Protein AF-A0AAU2SSR9-F1 (afdb_monomer_lite)

pLDDT: mean 76.87, std 25.21, range [28.34, 98.62]

Radius of gyration: 25.34 Å; chains: 1; bounding box: 65×53×72 Å

Secondary structure (DSSP, 8-state):
--------------B--HHHHHHHHHHHHHHHHHHHHHHHHHHHHHHTT----HHHHHHHHHHHTTSGGGGGGGTS-HHHHHHHHHHHHHHHHHHHTTSSPPP-PPPTTTS-------GGGEEEETTEEEETT-SSPBB-TT-----S-TTGGGS-TTGGGS--S---------------------PPPP---

Structure (mmCIF, N/CA/C/O backbone):
data_AF-A0AAU2SSR9-F1
#
_entry.id   AF-A0AAU2SSR9-F1
#
loop_
_atom_site.group_PDB
_atom_site.id
_atom_site.type_symbol
_atom_site.label_atom_id
_atom_site.label_alt_id
_atom_site.label_comp_id
_atom_site.label_asym_id
_atom_site.label_entity_id
_atom_site.label_seq_id
_atom_site.pdbx_PDB_ins_code
_atom_site.Cartn_x
_atom_site.Cartn_y
_atom_site.Cartn_z
_atom_site.occupancy
_atom_site.B_iso_or_equiv
_atom_site.auth_seq_id
_atom_site.auth_comp_id
_atom_site.auth_asym_id
_atom_site.auth_atom_id
_atom_site.pdbx_PDB_model_num
ATOM 1 N N . MET A 1 1 ? -22.175 -37.024 7.620 1.00 45.91 1 MET A N 1
ATOM 2 C CA . MET A 1 1 ? -22.659 -35.826 6.898 1.00 45.91 1 MET A CA 1
ATOM 3 C C . MET A 1 1 ? -21.491 -34.866 6.739 1.00 45.91 1 MET A C 1
ATOM 5 O O . MET A 1 1 ? -20.952 -34.424 7.742 1.00 45.91 1 MET A O 1
ATOM 9 N N . THR A 1 2 ? -21.035 -34.611 5.515 1.00 53.41 2 THR A N 1
ATOM 10 C CA . THR A 1 2 ? -19.863 -33.758 5.258 1.00 53.41 2 THR A CA 1
ATOM 11 C C . THR A 1 2 ? -20.315 -32.299 5.205 1.00 53.41 2 THR A C 1
ATOM 13 O O . THR A 1 2 ? -20.992 -31.889 4.263 1.00 53.41 2 THR A O 1
ATOM 16 N N . THR A 1 3 ? -19.994 -31.507 6.225 1.00 68.69 3 THR A N 1
ATOM 17 C CA . THR A 1 3 ? -20.297 -30.072 6.264 1.00 68.69 3 THR A CA 1
ATOM 18 C C . THR A 1 3 ? -19.464 -29.337 5.212 1.00 68.69 3 THR A C 1
ATOM 20 O O . THR A 1 3 ? -18.248 -29.200 5.323 1.00 68.69 3 THR A O 1
ATOM 23 N N . LYS A 1 4 ? -20.120 -28.863 4.148 1.00 74.38 4 LYS A N 1
ATOM 24 C CA . LYS A 1 4 ? -19.483 -28.052 3.105 1.00 74.38 4 LYS A CA 1
ATOM 25 C C . LYS A 1 4 ? -19.172 -26.664 3.667 1.00 74.38 4 LYS A C 1
ATOM 27 O O . LYS A 1 4 ? -20.077 -25.869 3.904 1.00 74.38 4 LYS A O 1
ATOM 32 N N . GLN A 1 5 ? -17.892 -26.361 3.861 1.00 77.75 5 GLN A N 1
ATOM 33 C CA . GLN A 1 5 ? -17.453 -25.042 4.308 1.00 77.75 5 GLN A CA 1
ATOM 34 C C . GLN A 1 5 ? -17.646 -24.016 3.177 1.00 77.75 5 GLN A C 1
ATOM 36 O O . GLN A 1 5 ? -17.088 -24.162 2.087 1.00 77.75 5 GLN A O 1
ATOM 41 N N . VAL A 1 6 ? -18.446 -22.976 3.419 1.00 79.06 6 VAL A N 1
ATOM 42 C CA . VAL A 1 6 ? -18.718 -21.908 2.442 1.00 79.06 6 VAL A CA 1
ATOM 43 C C . VAL A 1 6 ? -18.042 -20.621 2.902 1.00 79.06 6 VAL A C 1
ATOM 45 O O . VAL A 1 6 ? -18.232 -20.181 4.033 1.00 79.06 6 VAL A O 1
ATOM 48 N N . LYS A 1 7 ? -17.264 -19.986 2.018 1.00 77.81 7 LYS A N 1
ATOM 49 C CA . LYS A 1 7 ? -16.671 -18.669 2.285 1.00 77.81 7 LYS A CA 1
ATOM 50 C C . LYS A 1 7 ? -17.730 -17.589 2.067 1.00 77.81 7 LYS A C 1
ATOM 52 O O . LYS A 1 7 ? -18.328 -17.527 0.996 1.00 77.81 7 LYS A O 1
ATOM 57 N N . ARG A 1 8 ? -17.944 -16.733 3.067 1.00 78.38 8 ARG A N 1
ATOM 58 C CA . ARG A 1 8 ? -18.845 -15.573 2.987 1.00 78.38 8 ARG A CA 1
ATOM 59 C C . ARG A 1 8 ? -18.041 -14.276 2.990 1.00 78.38 8 ARG A C 1
ATOM 61 O O . ARG A 1 8 ? -16.990 -14.199 3.623 1.00 78.38 8 ARG A O 1
ATOM 68 N N . ALA A 1 9 ? -18.547 -13.270 2.285 1.00 77.94 9 ALA A N 1
ATOM 69 C CA . ALA A 1 9 ? -18.020 -11.911 2.304 1.00 77.94 9 ALA A CA 1
ATOM 70 C C . ALA A 1 9 ? -19.068 -10.982 2.919 1.00 77.94 9 ALA A C 1
ATOM 72 O O . ALA A 1 9 ? -20.248 -11.076 2.591 1.00 77.94 9 ALA A O 1
ATOM 73 N N . PHE A 1 10 ? -18.624 -10.081 3.791 1.00 78.94 10 PHE A N 1
ATOM 74 C CA . PHE A 1 10 ? -19.481 -9.120 4.475 1.00 78.94 10 PHE A CA 1
ATOM 75 C C . PHE A 1 10 ? -18.985 -7.702 4.203 1.00 78.94 10 PHE A C 1
ATOM 77 O O . PHE A 1 10 ? -17.780 -7.473 4.067 1.00 78.94 10 PHE A O 1
ATOM 84 N N . LYS A 1 11 ? -19.917 -6.751 4.123 1.00 78.31 11 LYS A N 1
ATOM 85 C CA . LYS A 1 11 ? -19.625 -5.333 3.915 1.00 78.31 11 LYS A CA 1
ATOM 86 C C . LYS A 1 11 ? -20.192 -4.540 5.083 1.00 78.31 11 LYS A C 1
ATOM 88 O O . LYS A 1 11 ? -21.388 -4.590 5.333 1.00 78.31 11 LYS A O 1
ATOM 93 N N . TYR A 1 12 ? -19.320 -3.791 5.744 1.00 77.31 12 TYR A N 1
ATOM 94 C CA . TYR A 1 12 ? -19.649 -2.977 6.908 1.00 77.31 12 TYR A CA 1
ATOM 95 C C . TYR A 1 12 ? -19.288 -1.516 6.645 1.00 77.31 12 TYR A C 1
ATOM 97 O O . TYR A 1 12 ? -18.377 -1.226 5.861 1.00 77.31 12 TYR A O 1
ATOM 105 N N . ARG A 1 13 ? -20.000 -0.603 7.306 1.00 80.94 13 ARG A N 1
ATOM 106 C CA . ARG A 1 13 ? -19.670 0.823 7.348 1.00 80.94 13 ARG A CA 1
ATOM 107 C C . ARG A 1 13 ? -19.208 1.155 8.760 1.00 80.94 13 ARG A C 1
ATOM 109 O O . ARG A 1 13 ? -19.936 0.901 9.706 1.00 80.94 13 ARG A O 1
ATOM 116 N N . PHE A 1 14 ? -18.021 1.730 8.877 1.00 80.88 14 PHE A N 1
ATOM 117 C CA . PHE A 1 14 ? -17.481 2.214 10.143 1.00 80.88 14 PHE A CA 1
ATOM 118 C C . PHE A 1 14 ? -17.300 3.727 10.080 1.00 80.88 14 PHE A C 1
ATOM 120 O O . PHE A 1 14 ? -17.060 4.271 8.996 1.00 80.88 14 PHE A O 1
ATOM 127 N N . CYS A 1 15 ? -17.377 4.374 11.236 1.00 83.06 15 CYS A N 1
ATOM 128 C CA . CYS A 1 15 ? -17.203 5.808 11.406 1.00 83.06 15 CYS A CA 1
ATOM 129 C C . CYS A 1 15 ? -15.922 6.049 12.212 1.00 83.06 15 CYS A C 1
ATOM 131 O O . CYS A 1 15 ? -15.951 5.997 13.439 1.00 83.06 15 CYS A O 1
ATOM 133 N N . PRO A 1 16 ? -14.769 6.212 11.537 1.00 87.12 16 PRO A N 1
ATOM 134 C CA . PRO A 1 16 ? -13.510 6.437 12.228 1.00 87.12 16 PRO A CA 1
ATOM 135 C C . PRO A 1 16 ? -13.516 7.793 12.941 1.00 87.12 16 PRO A C 1
ATOM 137 O O . PRO A 1 16 ? -14.053 8.765 12.413 1.00 87.12 16 PRO A O 1
ATOM 140 N N . THR A 1 17 ? -12.840 7.875 14.085 1.00 87.31 17 THR A N 1
ATOM 141 C CA . THR A 1 17 ? -12.454 9.161 14.683 1.00 87.31 17 THR A CA 1
ATOM 142 C C . THR A 1 17 ? -11.485 9.909 13.765 1.00 87.31 17 THR A C 1
ATOM 144 O O . THR A 1 17 ? -10.851 9.304 12.894 1.00 87.31 17 THR A O 1
ATOM 147 N N . ASP A 1 18 ? -11.287 11.208 13.986 1.00 88.62 18 ASP A N 1
ATOM 148 C CA . ASP A 1 18 ? -10.343 12.003 13.186 1.00 88.62 18 ASP A CA 1
ATOM 149 C C . ASP A 1 18 ? -8.921 11.423 13.212 1.00 88.62 18 ASP A C 1
ATOM 151 O O . ASP A 1 18 ? -8.256 11.322 12.176 1.00 88.62 18 ASP A O 1
ATOM 155 N N . ALA A 1 19 ? -8.478 10.937 14.375 1.00 89.56 19 ALA A N 1
ATOM 156 C CA . ALA A 1 19 ? -7.188 10.268 14.524 1.00 89.56 19 ALA A CA 1
ATOM 157 C C . ALA A 1 19 ? -7.112 8.960 13.710 1.00 89.56 19 ALA A C 1
ATOM 159 O O . ALA A 1 19 ? -6.126 8.716 13.006 1.00 89.56 19 ALA A O 1
ATOM 160 N N . GLN A 1 20 ? -8.166 8.134 13.742 1.00 87.81 20 GLN A N 1
ATOM 161 C CA . GLN A 1 20 ? -8.249 6.905 12.943 1.00 87.81 20 GLN A CA 1
ATOM 162 C C . GLN A 1 20 ? -8.297 7.217 11.437 1.00 87.81 20 GLN A C 1
ATOM 164 O O . GLN A 1 20 ? -7.626 6.556 10.639 1.00 87.81 20 GLN A O 1
ATOM 169 N N . ALA A 1 21 ? -9.039 8.248 11.027 1.00 89.38 21 ALA A N 1
ATOM 170 C CA . ALA A 1 21 ? -9.122 8.697 9.639 1.00 89.38 21 ALA A CA 1
ATOM 171 C C . ALA A 1 21 ? -7.770 9.223 9.122 1.00 89.38 21 ALA A C 1
ATOM 173 O O . ALA A 1 21 ? -7.392 8.954 7.970 1.00 89.38 21 ALA A O 1
ATOM 174 N N . ALA A 1 22 ? -7.009 9.917 9.973 1.00 90.12 22 ALA A N 1
ATOM 175 C CA . ALA A 1 22 ? -5.649 10.355 9.676 1.00 90.12 22 ALA A CA 1
ATOM 176 C C . ALA A 1 22 ? -4.687 9.163 9.506 1.00 90.12 22 ALA A C 1
ATOM 178 O O . ALA A 1 22 ? -3.931 9.127 8.531 1.00 90.12 22 ALA A O 1
ATOM 179 N N . GLU A 1 23 ? -4.752 8.154 10.382 1.00 91.06 23 GLU A N 1
ATOM 180 C CA . GLU A 1 23 ? -3.966 6.909 10.273 1.00 91.06 23 GLU A CA 1
ATOM 181 C C . GLU A 1 23 ? -4.286 6.135 8.981 1.00 91.06 23 GLU A C 1
ATOM 183 O O . GLU A 1 23 ? -3.380 5.725 8.246 1.00 91.06 23 GLU A O 1
ATOM 188 N N . LEU A 1 24 ? -5.571 5.997 8.631 1.00 90.56 24 LEU A N 1
ATOM 189 C CA . LEU A 1 24 ? -5.993 5.386 7.364 1.00 90.56 24 LEU A CA 1
ATOM 190 C C . LEU A 1 24 ? -5.452 6.166 6.162 1.00 90.56 24 LEU A C 1
ATOM 192 O O . LEU A 1 24 ? -4.917 5.580 5.217 1.00 90.56 24 LEU A O 1
ATOM 196 N N . SER A 1 25 ? -5.536 7.495 6.206 1.00 93.69 25 SER A N 1
ATOM 197 C CA . SER A 1 25 ? -5.028 8.364 5.143 1.00 93.69 25 SER A CA 1
ATOM 198 C C . SER A 1 25 ? -3.510 8.242 4.971 1.00 93.69 25 SER A C 1
ATOM 200 O O . SER A 1 25 ? -3.039 8.128 3.830 1.00 93.69 25 SER A O 1
ATOM 202 N N . ARG A 1 26 ? -2.751 8.184 6.076 1.00 95.38 26 ARG A N 1
ATOM 203 C CA . ARG A 1 26 ? -1.306 7.893 6.072 1.00 95.38 26 ARG A CA 1
ATOM 204 C C . ARG A 1 26 ? -1.025 6.515 5.477 1.00 95.38 26 ARG A C 1
ATOM 206 O O . ARG A 1 26 ? -0.192 6.407 4.573 1.00 95.38 26 ARG A O 1
ATOM 213 N N . THR A 1 27 ? -1.782 5.494 5.878 1.00 95.62 27 THR A N 1
ATOM 214 C CA . THR A 1 27 ? -1.663 4.126 5.347 1.00 95.62 27 THR A CA 1
ATOM 215 C C . THR A 1 27 ? -1.858 4.090 3.831 1.00 95.62 27 THR A C 1
ATOM 217 O O . THR A 1 27 ? -1.000 3.571 3.111 1.00 95.62 27 THR A O 1
ATOM 220 N N . PHE A 1 28 ? -2.920 4.707 3.303 1.00 95.38 28 PHE A N 1
ATOM 221 C CA . PHE A 1 28 ? -3.153 4.765 1.854 1.00 95.38 28 PHE A CA 1
ATOM 222 C C . PHE A 1 28 ? -2.039 5.517 1.112 1.00 95.38 28 PHE A C 1
ATOM 224 O O . PHE A 1 28 ? -1.656 5.135 0.000 1.00 95.38 28 PHE A O 1
ATOM 231 N N . GLY A 1 29 ? -1.506 6.583 1.716 1.00 96.50 29 GLY A N 1
ATOM 232 C CA . GLY A 1 29 ? -0.362 7.326 1.192 1.00 96.50 29 GLY A CA 1
ATOM 233 C C . GLY A 1 29 ? 0.896 6.462 1.086 1.00 96.50 29 GLY A C 1
ATOM 234 O O . GLY A 1 29 ? 1.502 6.397 0.011 1.00 96.50 29 GLY A O 1
ATOM 235 N N . CYS A 1 30 ? 1.234 5.749 2.161 1.00 97.94 30 CYS A N 1
ATOM 236 C CA . CYS A 1 30 ? 2.379 4.843 2.226 1.00 97.94 30 CYS A CA 1
ATOM 237 C C . CYS A 1 30 ? 2.246 3.697 1.218 1.00 97.94 30 CYS A C 1
ATOM 239 O O . CYS A 1 30 ? 3.173 3.451 0.447 1.00 97.94 30 CYS A O 1
ATOM 241 N N . MET A 1 31 ? 1.073 3.059 1.134 1.00 97.94 31 MET A N 1
ATOM 242 C CA . MET A 1 31 ? 0.797 2.025 0.130 1.00 97.94 31 MET A CA 1
ATOM 243 C C . MET A 1 31 ? 1.012 2.545 -1.294 1.00 97.94 31 MET A C 1
ATOM 245 O O . MET A 1 31 ? 1.650 1.880 -2.109 1.00 97.94 31 MET A O 1
ATOM 249 N N . ARG A 1 32 ? 0.522 3.752 -1.611 1.00 98.06 32 ARG A N 1
ATOM 250 C CA . ARG A 1 32 ? 0.735 4.363 -2.932 1.00 98.06 32 ARG A CA 1
ATOM 251 C C . ARG A 1 32 ? 2.224 4.558 -3.227 1.00 98.06 32 ARG A C 1
ATOM 253 O O . ARG A 1 32 ? 2.655 4.218 -4.328 1.00 98.06 32 ARG A O 1
ATOM 260 N N . LYS A 1 33 ? 2.993 5.107 -2.278 1.00 98.44 33 LYS A N 1
ATOM 261 C CA . LYS A 1 33 ? 4.441 5.329 -2.448 1.00 98.44 33 LYS A CA 1
ATOM 262 C C . LYS A 1 33 ? 5.170 3.999 -2.644 1.00 98.44 33 LYS A C 1
ATOM 264 O O . LYS A 1 33 ? 5.893 3.874 -3.625 1.00 98.44 33 LYS A O 1
ATOM 269 N N . VAL A 1 34 ? 4.918 3.000 -1.795 1.00 98.50 34 VAL A N 1
ATOM 270 C CA . VAL A 1 34 ? 5.523 1.657 -1.897 1.00 98.50 34 VAL A CA 1
ATOM 271 C C . VAL A 1 34 ? 5.193 0.993 -3.231 1.00 98.50 34 VAL A C 1
ATOM 273 O O . VAL A 1 34 ? 6.091 0.475 -3.887 1.00 98.50 34 VAL A O 1
ATOM 276 N N . TYR A 1 35 ? 3.932 1.051 -3.672 1.00 98.50 35 TYR A N 1
ATOM 277 C CA . TYR A 1 35 ? 3.535 0.520 -4.977 1.00 98.50 35 TYR A CA 1
ATOM 278 C C . TYR A 1 35 ? 4.326 1.170 -6.113 1.00 98.50 35 TYR A C 1
ATOM 280 O O . TYR A 1 35 ? 4.856 0.470 -6.970 1.00 98.50 35 TYR A O 1
ATOM 288 N N . ASN A 1 36 ? 4.405 2.503 -6.120 1.00 98.56 36 ASN A N 1
ATOM 289 C CA . ASN A 1 36 ? 5.075 3.240 -7.186 1.00 98.56 36 ASN A CA 1
ATOM 290 C C . ASN A 1 36 ? 6.592 3.000 -7.176 1.00 98.56 36 ASN A C 1
ATOM 292 O O . ASN A 1 36 ? 7.155 2.794 -8.242 1.00 98.56 36 ASN A O 1
ATOM 296 N N . LEU A 1 37 ? 7.237 2.955 -6.004 1.00 98.62 37 LEU A N 1
ATOM 297 C CA . LEU A 1 37 ? 8.660 2.606 -5.886 1.00 98.62 37 LEU A CA 1
ATOM 298 C C . LEU A 1 37 ? 8.942 1.189 -6.401 1.00 98.62 37 LEU A C 1
ATOM 300 O O . LEU A 1 37 ? 9.899 0.968 -7.136 1.00 98.62 37 LEU A O 1
ATOM 304 N N . ALA A 1 38 ? 8.092 0.224 -6.046 1.00 98.50 38 ALA A N 1
ATOM 305 C CA . ALA A 1 38 ? 8.238 -1.157 -6.490 1.00 98.50 38 ALA A CA 1
ATOM 306 C C . ALA A 1 38 ? 7.977 -1.320 -7.994 1.00 98.50 38 ALA A C 1
ATOM 308 O O . ALA A 1 38 ? 8.683 -2.079 -8.657 1.00 98.50 38 ALA A O 1
ATOM 309 N N . LEU A 1 39 ? 6.984 -0.611 -8.539 1.00 98.44 39 LEU A N 1
ATOM 310 C CA . LEU A 1 39 ? 6.715 -0.592 -9.974 1.00 98.44 39 LEU A CA 1
ATOM 311 C C . LEU A 1 39 ? 7.881 0.034 -10.744 1.00 98.44 39 LEU A C 1
ATOM 313 O O . LEU A 1 39 ? 8.309 -0.535 -11.744 1.00 98.44 39 LEU A O 1
ATOM 317 N N . ASP A 1 40 ? 8.421 1.153 -10.265 1.00 98.44 40 ASP A N 1
ATOM 318 C CA . ASP A 1 40 ? 9.599 1.792 -10.852 1.00 98.44 40 ASP A CA 1
ATOM 319 C C . ASP A 1 40 ? 10.813 0.850 -10.843 1.00 98.44 40 ASP A C 1
ATOM 321 O O . ASP A 1 40 ? 11.395 0.585 -11.893 1.00 98.44 40 ASP A O 1
ATOM 325 N N . ALA A 1 41 ? 11.135 0.251 -9.691 1.00 98.12 41 ALA A N 1
ATOM 326 C CA . ALA A 1 41 ? 12.249 -0.689 -9.573 1.00 98.12 41 ALA A CA 1
ATOM 327 C C . ALA A 1 41 ? 12.112 -1.874 -10.544 1.00 98.12 41 ALA A C 1
ATOM 329 O O . ALA A 1 41 ? 13.063 -2.212 -11.248 1.00 98.12 41 ALA A O 1
ATOM 330 N N . ARG A 1 42 ? 10.915 -2.472 -10.634 1.00 97.50 42 ARG A N 1
ATOM 331 C CA . ARG A 1 42 ? 10.633 -3.573 -11.572 1.00 97.50 42 ARG A CA 1
ATOM 332 C C . ARG A 1 42 ? 10.715 -3.132 -13.032 1.00 97.50 42 ARG A C 1
ATOM 334 O O . ARG A 1 42 ? 11.224 -3.886 -13.853 1.00 97.50 42 ARG A O 1
ATOM 341 N N . THR A 1 43 ? 10.254 -1.923 -13.347 1.00 96.56 43 THR A N 1
ATOM 342 C CA . THR A 1 43 ? 10.315 -1.361 -14.706 1.00 96.56 43 THR A CA 1
ATOM 343 C C . THR A 1 43 ? 11.765 -1.105 -15.124 1.00 96.56 43 THR A C 1
ATOM 345 O O . THR A 1 43 ? 12.157 -1.470 -16.230 1.00 96.56 43 THR A O 1
ATOM 348 N N . ARG A 1 44 ? 12.598 -0.554 -14.229 1.00 97.25 44 ARG A N 1
ATOM 349 C CA . ARG A 1 44 ? 14.034 -0.346 -14.480 1.00 97.25 44 ARG A CA 1
ATOM 350 C C . ARG A 1 44 ? 14.803 -1.657 -14.627 1.00 97.25 44 ARG A C 1
ATOM 352 O O . ARG A 1 44 ? 15.662 -1.747 -15.495 1.00 97.25 44 ARG A O 1
ATOM 359 N N . ALA A 1 45 ? 14.491 -2.666 -13.816 1.00 96.38 45 ALA A N 1
ATOM 360 C CA . ALA A 1 45 ? 15.082 -3.996 -13.958 1.00 96.38 45 ALA A CA 1
ATOM 361 C C . ALA A 1 45 ? 14.708 -4.638 -15.298 1.00 96.38 45 ALA A C 1
ATOM 363 O O . ALA A 1 45 ? 15.571 -5.164 -15.992 1.00 96.38 45 ALA A O 1
ATOM 364 N N . TRP A 1 46 ? 13.448 -4.502 -15.721 1.00 92.81 46 TRP A N 1
ATOM 365 C CA . TRP A 1 46 ? 13.002 -5.008 -17.017 1.00 92.81 46 TRP A CA 1
ATOM 366 C C . TRP A 1 46 ? 13.767 -4.386 -18.193 1.00 92.81 46 TRP A C 1
ATOM 368 O O . TRP A 1 46 ? 14.144 -5.098 -19.121 1.00 92.81 46 TRP A O 1
ATOM 378 N N . ALA A 1 47 ? 14.072 -3.085 -18.134 1.00 93.62 47 ALA A N 1
ATOM 379 C CA . ALA A 1 47 ? 14.901 -2.421 -19.145 1.00 93.62 47 ALA A CA 1
ATOM 380 C C . ALA A 1 47 ? 16.318 -3.023 -19.253 1.00 93.62 47 ALA A C 1
ATOM 382 O O . ALA A 1 47 ? 16.935 -2.959 -20.311 1.00 93.62 47 ALA A O 1
ATOM 383 N N . ARG A 1 48 ? 16.809 -3.652 -18.178 1.00 95.88 48 ARG A N 1
ATOM 384 C CA . ARG A 1 48 ? 18.094 -4.366 -18.110 1.00 95.88 48 ARG A CA 1
ATOM 385 C C . ARG A 1 48 ? 17.962 -5.872 -18.362 1.00 95.88 48 ARG A C 1
ATOM 387 O O . ARG A 1 48 ? 18.905 -6.606 -18.108 1.00 95.88 48 ARG A O 1
ATOM 394 N N . GLN A 1 49 ? 16.800 -6.341 -18.825 1.00 93.00 49 GLN A N 1
ATOM 395 C CA . GLN A 1 49 ? 16.475 -7.767 -18.987 1.00 93.00 49 GLN A CA 1
ATOM 396 C C . GLN A 1 49 ? 16.501 -8.575 -17.673 1.00 93.00 49 GLN A C 1
ATOM 398 O O . GLN A 1 49 ? 16.579 -9.803 -17.679 1.00 93.00 49 GLN A O 1
ATOM 403 N N . GLU A 1 50 ? 16.363 -7.903 -16.531 1.00 94.00 50 GLU A N 1
ATOM 404 C CA . GLU A 1 50 ? 16.280 -8.532 -15.217 1.00 94.00 50 GLU A CA 1
ATOM 405 C C . GLU A 1 50 ? 14.822 -8.693 -14.766 1.00 94.00 50 GLU A C 1
ATOM 407 O O . GLU A 1 50 ? 13.923 -7.920 -15.116 1.00 94.00 50 GLU A O 1
ATOM 412 N N . ARG A 1 51 ? 14.578 -9.693 -13.914 1.00 89.75 51 ARG A N 1
ATOM 413 C CA . ARG A 1 51 ? 13.270 -9.923 -13.291 1.00 89.75 51 ARG A CA 1
ATOM 414 C C . ARG A 1 51 ? 13.350 -9.727 -11.787 1.00 89.75 51 ARG A C 1
ATOM 416 O O . ARG A 1 51 ? 14.035 -10.468 -11.092 1.00 89.75 51 ARG A O 1
ATOM 423 N N . ILE A 1 52 ? 12.567 -8.771 -11.291 1.00 95.00 52 ILE A N 1
ATOM 424 C CA . ILE A 1 52 ? 12.365 -8.554 -9.859 1.00 95.00 52 ILE A CA 1
ATOM 425 C C . ILE A 1 52 ? 11.044 -9.197 -9.415 1.00 95.00 52 ILE A C 1
ATOM 427 O O . ILE A 1 52 ? 9.960 -8.825 -9.877 1.00 95.00 52 ILE A O 1
ATOM 431 N N . ASN A 1 53 ? 11.128 -10.138 -8.478 1.00 94.00 53 ASN A N 1
ATOM 432 C CA . ASN A 1 53 ? 9.990 -10.841 -7.891 1.00 94.00 53 ASN A CA 1
ATOM 433 C C . ASN A 1 53 ? 9.503 -10.195 -6.576 1.00 94.00 53 ASN A C 1
ATOM 435 O O . ASN A 1 53 ? 10.018 -9.176 -6.108 1.00 94.00 53 ASN A O 1
ATOM 439 N N . TYR A 1 54 ? 8.461 -10.783 -5.975 1.00 96.75 54 TYR A N 1
ATOM 440 C CA . TYR A 1 54 ? 7.891 -10.314 -4.708 1.00 96.75 54 TYR A CA 1
ATOM 441 C C . TYR A 1 54 ? 8.927 -10.243 -3.576 1.00 96.75 54 TYR A C 1
ATOM 443 O O . TYR A 1 54 ? 9.005 -9.209 -2.909 1.00 96.75 54 TYR A O 1
ATOM 451 N N . ASN A 1 55 ? 9.733 -11.294 -3.390 1.00 97.69 55 ASN A N 1
ATOM 452 C CA . ASN A 1 55 ? 10.709 -11.381 -2.300 1.00 97.69 55 ASN A CA 1
ATOM 453 C C . ASN A 1 55 ? 11.742 -10.255 -2.399 1.00 97.69 55 ASN A C 1
ATOM 455 O O . ASN A 1 55 ? 12.015 -9.587 -1.403 1.00 97.69 55 ASN A O 1
ATOM 459 N N . GLN A 1 56 ? 12.228 -9.966 -3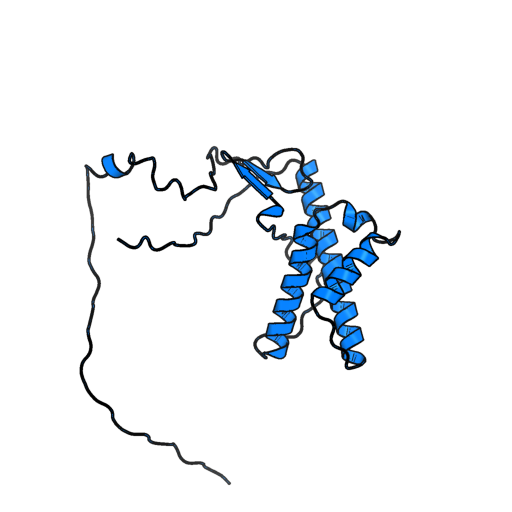.608 1.00 98.00 56 GLN A N 1
ATOM 460 C CA . GLN A 1 56 ? 13.148 -8.854 -3.849 1.00 98.00 56 GLN A CA 1
ATOM 461 C C . GLN A 1 56 ? 12.501 -7.499 -3.526 1.00 98.00 56 GLN A C 1
ATOM 463 O O . GLN A 1 56 ? 13.075 -6.719 -2.771 1.00 98.00 56 GLN A O 1
ATOM 468 N N . THR A 1 57 ? 11.271 -7.227 -3.987 1.00 97.69 57 THR A N 1
ATOM 469 C CA . THR A 1 57 ? 10.568 -5.985 -3.598 1.00 97.69 57 THR A CA 1
ATOM 470 C C . THR A 1 57 ? 10.246 -5.906 -2.102 1.00 97.69 57 THR A C 1
ATOM 472 O O . THR A 1 57 ? 10.187 -4.812 -1.547 1.00 97.69 57 THR A O 1
ATOM 475 N N . SER A 1 58 ? 10.058 -7.043 -1.428 1.00 98.06 58 SER A N 1
ATOM 476 C CA . SER A 1 58 ? 9.866 -7.089 0.025 1.00 98.06 58 SER A CA 1
ATOM 477 C C . SER A 1 58 ? 11.161 -6.755 0.769 1.00 98.06 58 SER A C 1
ATOM 479 O O . SER A 1 58 ? 11.119 -6.022 1.754 1.00 98.06 58 SER A O 1
ATOM 481 N N . ALA A 1 59 ? 12.310 -7.241 0.293 1.00 98.31 59 ALA A N 1
ATOM 482 C CA . ALA A 1 59 ? 13.616 -6.866 0.831 1.00 98.31 59 ALA A CA 1
ATOM 483 C C . ALA A 1 59 ? 13.902 -5.371 0.609 1.00 98.31 59 ALA A C 1
ATOM 485 O O . ALA A 1 59 ? 14.332 -4.679 1.532 1.00 98.31 59 ALA A O 1
ATOM 486 N N . MET A 1 60 ? 13.565 -4.845 -0.575 1.00 98.31 60 MET A N 1
ATOM 487 C CA . MET A 1 60 ? 13.639 -3.409 -0.860 1.00 98.31 60 MET A CA 1
ATOM 488 C C . MET A 1 60 ? 12.762 -2.591 0.089 1.00 98.31 60 MET A C 1
ATOM 490 O O . MET A 1 60 ? 13.227 -1.583 0.598 1.00 98.31 60 MET A O 1
ATOM 494 N N . LEU A 1 61 ? 11.535 -3.031 0.398 1.00 98.31 61 LEU A N 1
ATOM 495 C CA . LEU A 1 61 ? 10.679 -2.356 1.381 1.00 98.31 61 LEU A CA 1
ATOM 496 C C . LEU A 1 61 ? 11.335 -2.282 2.767 1.00 98.31 61 LEU A C 1
ATOM 498 O O . LEU A 1 61 ? 11.252 -1.244 3.423 1.00 98.31 61 LEU A O 1
A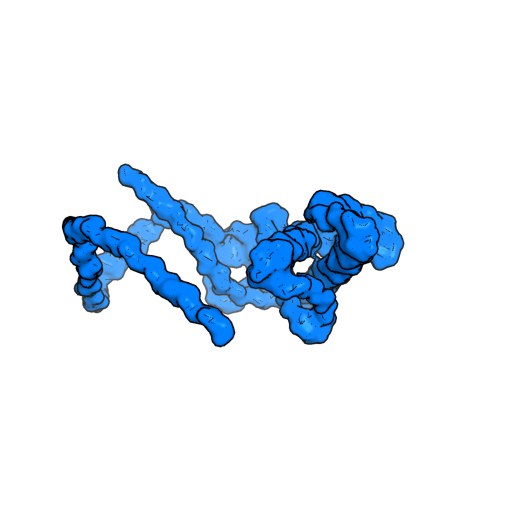TOM 502 N N . THR A 1 62 ? 11.993 -3.355 3.210 1.00 97.94 62 THR A N 1
ATOM 503 C CA . THR A 1 62 ? 12.756 -3.350 4.467 1.00 97.94 62 THR A CA 1
ATOM 504 C C . THR A 1 62 ? 13.899 -2.339 4.418 1.00 97.94 62 THR A C 1
ATOM 506 O O . THR A 1 62 ? 14.098 -1.609 5.386 1.00 97.94 62 THR A O 1
ATOM 509 N N . ALA A 1 63 ? 14.619 -2.257 3.297 1.00 98.19 63 ALA A N 1
ATOM 510 C CA . ALA A 1 63 ? 15.686 -1.279 3.110 1.00 98.19 63 ALA A CA 1
ATOM 511 C C . ALA A 1 63 ? 15.149 0.162 3.062 1.00 98.19 63 ALA A C 1
ATOM 513 O O . ALA A 1 63 ? 15.672 1.028 3.754 1.00 98.19 63 ALA A O 1
ATOM 514 N N . TRP A 1 64 ? 14.063 0.416 2.325 1.00 98.44 64 TRP A N 1
ATOM 515 C CA . TRP A 1 64 ? 13.421 1.731 2.235 1.00 98.44 64 TRP A CA 1
ATOM 516 C C . TRP A 1 64 ? 13.000 2.246 3.607 1.00 98.44 64 TRP A C 1
ATOM 518 O O . TRP A 1 64 ? 13.281 3.385 3.938 1.00 98.44 64 TRP A O 1
ATOM 528 N N . LYS A 1 65 ? 12.414 1.401 4.458 1.00 97.56 65 LYS A N 1
ATOM 529 C CA . LYS A 1 65 ? 12.034 1.795 5.825 1.00 97.56 65 LYS A CA 1
ATOM 530 C C . LYS A 1 65 ? 13.207 2.235 6.710 1.00 97.56 65 LYS A C 1
ATOM 532 O O . LYS A 1 65 ? 12.965 2.833 7.750 1.00 97.56 65 LYS A O 1
ATOM 537 N N . ARG A 1 66 ? 14.448 1.911 6.336 1.00 97.56 66 ARG A N 1
ATOM 538 C CA . ARG A 1 66 ? 15.663 2.307 7.063 1.00 97.56 66 ARG A CA 1
ATOM 539 C C . ARG A 1 66 ? 16.276 3.604 6.534 1.00 97.56 66 ARG A C 1
ATOM 541 O O . ARG A 1 66 ? 17.177 4.129 7.176 1.00 97.56 66 ARG A O 1
ATOM 548 N N . THR A 1 67 ? 15.832 4.117 5.384 1.00 97.94 67 THR A N 1
ATOM 549 C CA . THR A 1 67 ? 16.330 5.398 4.869 1.00 97.94 67 THR A CA 1
ATOM 550 C C . THR A 1 67 ? 15.619 6.556 5.559 1.00 97.94 67 THR A C 1
ATOM 552 O O . THR A 1 67 ? 14.429 6.469 5.858 1.00 97.94 67 THR A O 1
ATOM 555 N N . GLN A 1 68 ? 16.326 7.667 5.777 1.00 96.88 68 GLN A N 1
ATOM 556 C CA . GLN A 1 68 ? 15.752 8.849 6.428 1.00 96.88 68 GLN A CA 1
ATOM 557 C C . GLN A 1 68 ? 14.532 9.397 5.665 1.00 96.88 68 GLN A C 1
ATOM 559 O O . GLN A 1 68 ? 13.531 9.747 6.280 1.00 96.88 68 GLN A O 1
ATOM 564 N N . GLU A 1 69 ? 14.572 9.398 4.326 1.00 97.50 69 GLU A N 1
ATOM 565 C CA . GLU A 1 69 ? 13.466 9.882 3.482 1.00 97.50 69 GLU A CA 1
ATOM 566 C C . GLU A 1 69 ? 12.188 9.042 3.641 1.00 97.50 69 GLU A C 1
ATOM 568 O O . GLU A 1 69 ? 11.084 9.570 3.537 1.00 97.50 69 GLU A O 1
ATOM 573 N N . LEU A 1 70 ? 12.312 7.729 3.864 1.00 97.88 70 LEU A N 1
ATOM 574 C CA . LEU A 1 70 ? 11.187 6.789 3.833 1.00 97.88 70 LEU A CA 1
ATOM 575 C C . LEU A 1 70 ? 10.936 6.103 5.184 1.00 97.88 70 LEU A C 1
ATOM 577 O O . LEU A 1 70 ? 10.129 5.172 5.256 1.00 97.88 70 LEU A O 1
ATOM 581 N N . ALA A 1 71 ? 11.561 6.589 6.259 1.00 97.31 71 ALA A N 1
ATOM 582 C CA . ALA A 1 71 ? 11.393 6.071 7.616 1.00 97.31 71 ALA A CA 1
ATOM 583 C C . ALA A 1 71 ? 9.922 6.085 8.072 1.00 97.31 71 ALA A C 1
ATOM 585 O O . ALA A 1 71 ? 9.468 5.145 8.727 1.00 97.31 71 ALA A O 1
ATOM 586 N N . TYR A 1 72 ? 9.137 7.075 7.622 1.00 97.25 72 TYR A N 1
ATOM 587 C CA . TYR A 1 72 ? 7.700 7.187 7.916 1.00 97.25 72 TYR A CA 1
ATOM 588 C C . TYR A 1 72 ? 6.875 5.976 7.438 1.00 97.25 72 TYR A C 1
ATOM 590 O O . TYR A 1 72 ? 5.788 5.708 7.946 1.00 97.25 72 TYR A O 1
ATOM 598 N N . LEU A 1 73 ? 7.383 5.169 6.493 1.00 97.62 73 LEU A N 1
ATOM 599 C CA . LEU A 1 73 ? 6.748 3.902 6.101 1.00 97.62 73 LEU A CA 1
ATOM 600 C C . LEU A 1 73 ? 6.699 2.879 7.256 1.00 97.62 73 LEU A C 1
ATOM 602 O O . LEU A 1 73 ? 5.989 1.872 7.158 1.00 97.62 73 LEU A O 1
ATOM 606 N N . GLY A 1 74 ? 7.489 3.083 8.314 1.00 96.44 74 GLY A N 1
ATOM 607 C CA . GLY A 1 74 ? 7.480 2.297 9.547 1.00 96.44 74 GLY A CA 1
ATOM 608 C C . GLY A 1 74 ? 6.382 2.685 10.543 1.00 96.44 74 GLY A C 1
ATOM 609 O O . GLY A 1 74 ? 6.081 1.893 11.438 1.00 96.44 74 GLY A O 1
ATOM 610 N N . GLU A 1 75 ? 5.760 3.855 10.381 1.00 95.50 75 GLU A N 1
ATOM 611 C CA . GLU A 1 75 ? 4.712 4.346 11.288 1.00 95.50 75 GLU A CA 1
ATOM 612 C C . GLU A 1 75 ? 3.401 3.570 11.109 1.00 95.50 75 GLU A C 1
ATOM 614 O O . GLU A 1 75 ? 2.725 3.248 12.085 1.00 95.50 75 GLU A O 1
ATOM 619 N N . VAL A 1 76 ? 3.086 3.197 9.866 1.00 96.12 76 VAL A N 1
ATOM 620 C CA . VAL A 1 76 ? 1.869 2.457 9.507 1.00 96.12 76 VAL A CA 1
ATOM 621 C C . VAL A 1 76 ? 2.058 0.942 9.628 1.00 96.12 76 VAL A C 1
ATOM 623 O O . VAL A 1 76 ? 3.174 0.414 9.666 1.00 96.12 76 VAL A O 1
ATOM 626 N N . SER A 1 77 ? 0.949 0.199 9.634 1.00 94.38 77 SER A N 1
ATOM 627 C CA . SER A 1 77 ? 0.994 -1.268 9.639 1.00 94.38 77 SER A CA 1
ATOM 628 C C . SER A 1 77 ? 1.764 -1.820 8.428 1.00 94.38 77 SER A C 1
ATOM 630 O O . SER A 1 77 ? 1.551 -1.416 7.284 1.00 94.38 77 SER A O 1
ATOM 632 N N . SER A 1 78 ? 2.651 -2.792 8.663 1.00 95.44 78 SER A N 1
ATOM 633 C CA . SER A 1 78 ? 3.424 -3.457 7.604 1.00 95.44 78 SER A CA 1
ATOM 634 C C . SER A 1 78 ? 2.565 -4.340 6.698 1.00 95.44 78 SER A C 1
ATOM 636 O O . SER A 1 78 ? 2.905 -4.515 5.527 1.00 95.44 78 SER A O 1
ATOM 638 N N . VAL A 1 79 ? 1.446 -4.855 7.216 1.00 95.19 79 VAL A N 1
ATOM 639 C CA . VAL A 1 79 ? 0.537 -5.773 6.519 1.00 95.19 79 VAL A CA 1
ATOM 640 C C . VAL A 1 79 ? 0.019 -5.186 5.196 1.00 95.19 79 VAL A C 1
ATOM 642 O O . VAL A 1 79 ? 0.277 -5.787 4.151 1.00 95.19 79 VAL A O 1
ATOM 645 N N . PRO A 1 80 ? -0.631 -4.004 5.167 1.00 96.00 80 PRO A N 1
ATOM 646 C CA . PRO A 1 80 ? -1.099 -3.411 3.914 1.00 96.00 80 PRO A CA 1
ATOM 647 C C . PRO A 1 80 ? 0.040 -3.042 2.949 1.00 96.00 80 PRO A C 1
ATOM 649 O O . PRO A 1 80 ? -0.149 -3.091 1.729 1.00 96.00 80 PRO A O 1
ATOM 652 N N . LEU A 1 81 ? 1.241 -2.718 3.448 1.00 97.94 81 LEU A N 1
ATOM 653 C CA . LEU A 1 81 ? 2.400 -2.447 2.586 1.00 97.94 81 LEU A CA 1
ATOM 654 C C . LEU A 1 81 ? 2.885 -3.717 1.879 1.00 97.94 81 LEU A C 1
ATOM 656 O O . LEU A 1 81 ? 3.119 -3.698 0.672 1.00 97.94 81 LEU A O 1
ATOM 660 N N . GLN A 1 82 ? 2.982 -4.837 2.598 1.00 97.62 82 GLN A N 1
ATOM 661 C CA . GLN A 1 82 ? 3.327 -6.129 2.001 1.00 97.62 82 GLN A CA 1
ATOM 662 C C . GLN A 1 82 ? 2.236 -6.608 1.039 1.00 97.62 82 GLN A C 1
ATOM 664 O O . GLN A 1 82 ? 2.545 -7.071 -0.061 1.00 97.62 82 GLN A O 1
ATOM 669 N N . GLN A 1 83 ? 0.961 -6.431 1.397 1.00 97.44 83 GLN A N 1
ATOM 670 C CA . GLN A 1 83 ? -0.154 -6.814 0.532 1.00 97.44 83 GLN A CA 1
ATOM 671 C C . GLN A 1 83 ? -0.174 -6.007 -0.772 1.00 97.44 83 GLN A C 1
ATOM 673 O O . GLN A 1 83 ? -0.418 -6.562 -1.840 1.00 97.44 83 GLN A O 1
ATOM 678 N N . THR A 1 84 ? 0.222 -4.733 -0.721 1.00 97.50 84 THR A N 1
ATOM 679 C CA . THR A 1 84 ? 0.421 -3.900 -1.918 1.00 97.50 84 THR A CA 1
ATOM 680 C C . THR A 1 84 ? 1.440 -4.508 -2.889 1.00 97.50 84 THR A C 1
ATOM 682 O O . THR A 1 84 ? 1.214 -4.517 -4.102 1.00 97.50 84 THR A O 1
ATOM 685 N N . LEU A 1 85 ? 2.552 -5.044 -2.376 1.00 98.31 85 LEU A N 1
ATOM 686 C CA . LEU A 1 85 ? 3.559 -5.719 -3.200 1.00 98.31 85 LEU A CA 1
ATOM 687 C C . LEU A 1 85 ? 3.030 -7.038 -3.782 1.00 98.31 85 LEU A C 1
ATOM 689 O O . LEU A 1 85 ? 3.352 -7.374 -4.922 1.00 98.31 85 LEU A O 1
ATOM 693 N N . ARG A 1 86 ? 2.181 -7.768 -3.044 1.00 97.75 86 ARG A N 1
ATOM 694 C CA . ARG A 1 86 ? 1.510 -8.976 -3.561 1.00 97.75 86 ARG A CA 1
ATOM 695 C C . ARG A 1 86 ? 0.519 -8.642 -4.671 1.00 97.75 86 ARG A C 1
ATOM 697 O O . ARG A 1 86 ? 0.520 -9.314 -5.697 1.00 97.75 86 ARG A O 1
ATOM 704 N N . HIS A 1 87 ? -0.262 -7.572 -4.528 1.00 96.19 87 HIS A N 1
ATOM 705 C CA . HIS A 1 87 ? -1.139 -7.092 -5.603 1.00 96.19 87 HIS A CA 1
ATOM 706 C C . HIS A 1 87 ? -0.348 -6.722 -6.856 1.00 96.19 87 HIS A C 1
ATOM 708 O O . HIS A 1 87 ? -0.768 -7.051 -7.963 1.00 96.19 87 HIS A O 1
ATOM 714 N N . LEU A 1 88 ? 0.813 -6.080 -6.695 1.00 97.50 88 LEU A N 1
ATOM 715 C CA . LEU A 1 88 ? 1.702 -5.790 -7.820 1.00 97.50 88 LEU A CA 1
ATOM 716 C C . LEU A 1 88 ? 2.233 -7.079 -8.467 1.00 97.50 88 LEU A C 1
ATOM 718 O O . LEU A 1 88 ? 2.252 -7.178 -9.691 1.00 97.50 88 LEU A O 1
ATOM 722 N N . GLN A 1 89 ? 2.602 -8.086 -7.672 1.00 97.31 89 GLN A N 1
ATOM 723 C CA . GLN A 1 89 ? 3.014 -9.395 -8.186 1.00 97.31 89 GLN A CA 1
ATOM 724 C C . GLN A 1 89 ? 1.911 -10.066 -9.016 1.00 97.31 89 GLN A C 1
ATOM 726 O O . GLN A 1 89 ? 2.195 -10.576 -10.101 1.00 97.31 89 GLN A O 1
ATOM 731 N N . VAL A 1 90 ? 0.663 -10.041 -8.544 1.00 97.44 90 VAL A N 1
ATOM 732 C CA . VAL A 1 90 ? -0.493 -10.557 -9.297 1.00 97.44 90 VAL A CA 1
ATOM 733 C C . VAL A 1 90 ? -0.684 -9.771 -10.594 1.00 97.44 90 VAL A C 1
ATOM 735 O O . VAL A 1 90 ? -0.865 -10.373 -11.647 1.00 97.44 90 VAL A O 1
ATOM 738 N N . ALA A 1 91 ? -0.560 -8.441 -10.556 1.00 96.56 91 ALA A N 1
ATOM 739 C CA . ALA A 1 91 ? -0.677 -7.608 -11.751 1.00 96.56 91 ALA A CA 1
ATOM 740 C C . ALA A 1 91 ? 0.378 -7.964 -12.816 1.00 96.56 91 ALA A C 1
ATOM 742 O O . ALA A 1 91 ? 0.033 -8.110 -13.985 1.00 96.56 91 ALA A O 1
ATOM 743 N N . PHE A 1 92 ? 1.637 -8.180 -12.417 1.00 95.75 92 PHE A N 1
ATOM 744 C CA . PHE A 1 92 ? 2.679 -8.663 -13.331 1.00 95.75 92 PHE A CA 1
ATOM 745 C C . PHE A 1 92 ? 2.404 -10.080 -13.841 1.00 95.75 92 PHE A C 1
ATOM 747 O O . PHE A 1 92 ? 2.599 -10.345 -15.022 1.00 95.75 92 PHE A O 1
ATOM 754 N N . THR A 1 93 ? 1.927 -10.977 -12.977 1.00 95.81 93 THR A N 1
ATOM 755 C CA . THR A 1 93 ? 1.572 -12.352 -13.368 1.00 95.81 93 THR A CA 1
ATOM 756 C C . THR A 1 93 ? 0.497 -12.340 -14.456 1.00 95.81 93 THR A C 1
ATOM 758 O O . THR A 1 93 ? 0.656 -12.987 -15.488 1.00 95.81 93 THR A O 1
ATOM 761 N N . ASN A 1 94 ? -0.545 -11.525 -14.283 1.00 97.38 94 ASN A N 1
ATOM 762 C CA . ASN A 1 94 ? -1.612 -11.365 -15.269 1.00 97.38 94 ASN A CA 1
ATOM 763 C C . ASN A 1 94 ? -1.123 -10.683 -16.554 1.00 97.38 94 ASN A C 1
ATOM 765 O O . ASN A 1 94 ? -1.537 -11.077 -17.642 1.00 97.38 94 ASN A O 1
ATOM 769 N N . PHE A 1 95 ? -0.233 -9.691 -16.446 1.00 95.69 95 PHE A N 1
ATOM 770 C CA . PHE A 1 95 ? 0.384 -9.041 -17.603 1.00 95.69 95 PHE A CA 1
ATOM 771 C C . PHE A 1 95 ? 1.184 -10.035 -18.455 1.00 95.69 95 PHE A C 1
ATOM 773 O O . PHE A 1 95 ? 0.940 -10.156 -19.654 1.00 95.69 95 PHE A O 1
ATOM 780 N N . PHE A 1 96 ? 2.083 -10.808 -17.839 1.00 92.69 96 PHE A N 1
ATOM 781 C CA . PHE A 1 96 ? 2.863 -11.822 -18.555 1.00 92.69 96 PHE A CA 1
ATOM 782 C C . PHE A 1 96 ? 1.991 -12.967 -19.087 1.00 92.69 96 PHE A C 1
ATOM 784 O O . PHE A 1 96 ? 2.271 -13.496 -20.160 1.00 92.69 96 PHE A O 1
ATOM 791 N N . GLY A 1 97 ? 0.901 -13.300 -18.390 1.00 96.50 97 GLY A N 1
ATOM 792 C CA . GLY A 1 97 ? -0.128 -14.231 -18.862 1.00 96.50 97 GLY A CA 1
ATOM 793 C C . GLY A 1 97 ? -1.047 -13.675 -19.958 1.00 96.50 97 GLY A C 1
ATOM 794 O O . GLY A 1 97 ? -1.999 -14.355 -20.339 1.00 96.50 97 GLY A O 1
ATOM 795 N N . ARG A 1 98 ? -0.800 -12.448 -20.447 1.00 95.88 98 ARG A N 1
ATOM 796 C CA . ARG A 1 98 ? -1.612 -11.737 -21.455 1.00 95.88 98 ARG A CA 1
ATOM 797 C C . ARG A 1 98 ? -3.090 -11.568 -21.068 1.00 95.88 98 ARG A C 1
ATOM 799 O O . ARG A 1 98 ? -3.943 -11.413 -21.932 1.00 95.88 98 ARG A O 1
ATOM 806 N N . GLN A 1 99 ? -3.387 -11.571 -19.768 1.00 97.25 99 GLN A N 1
ATOM 807 C CA . GLN A 1 99 ? -4.734 -11.381 -19.210 1.00 97.25 99 GLN A CA 1
ATOM 808 C C . GLN A 1 99 ? -5.002 -9.927 -18.796 1.00 97.25 99 GLN A C 1
ATOM 810 O O . GLN A 1 99 ? -6.140 -9.549 -18.529 1.00 97.25 99 GLN A O 1
ATOM 815 N N . ALA A 1 100 ? -3.957 -9.105 -18.687 1.00 96.69 100 ALA A N 1
ATOM 816 C CA . ALA A 1 100 ? -4.063 -7.707 -18.288 1.00 96.69 100 ALA A CA 1
ATOM 817 C C . ALA A 1 100 ? -3.000 -6.846 -18.980 1.00 96.69 100 ALA A C 1
ATOM 819 O O . ALA A 1 100 ? -1.976 -7.341 -19.445 1.00 96.69 100 ALA A O 1
ATOM 820 N N . GLN A 1 101 ? -3.232 -5.535 -19.013 1.00 97.00 101 GLN A N 1
ATOM 821 C CA . GLN A 1 101 ? -2.237 -4.560 -19.463 1.00 97.00 101 GLN A CA 1
ATOM 822 C C . GLN A 1 101 ? -1.129 -4.363 -18.419 1.00 97.00 101 GLN A C 1
ATOM 824 O O . GLN A 1 101 ? -1.269 -4.754 -17.256 1.00 97.00 101 GLN A O 1
ATOM 829 N N . TYR A 1 102 ? -0.037 -3.713 -18.833 1.00 96.12 102 TYR A N 1
ATOM 830 C CA . TYR A 1 102 ? 1.074 -3.395 -17.942 1.00 96.12 102 TYR A CA 1
ATOM 831 C C . TYR A 1 102 ? 0.598 -2.580 -16.721 1.00 96.12 102 TYR A C 1
ATOM 833 O O . TYR A 1 102 ? -0.219 -1.661 -16.874 1.00 96.12 102 TYR A O 1
ATOM 841 N N . PRO A 1 103 ? 1.088 -2.878 -15.501 1.00 96.69 103 PRO A N 1
ATOM 842 C CA . PRO A 1 103 ? 0.703 -2.130 -14.310 1.00 96.69 103 PRO A CA 1
ATOM 843 C C . PRO A 1 103 ? 1.050 -0.640 -14.430 1.00 96.69 103 PRO A C 1
ATOM 845 O O . PRO A 1 103 ? 2.137 -0.268 -14.860 1.00 96.69 103 PRO A O 1
ATOM 848 N N . ARG A 1 104 ? 0.136 0.239 -14.010 1.00 97.12 104 ARG A N 1
ATOM 849 C CA . ARG A 1 104 ? 0.323 1.698 -14.085 1.00 97.12 104 ARG A CA 1
ATOM 850 C C . ARG A 1 104 ? 0.597 2.302 -12.718 1.00 97.12 104 ARG A C 1
ATOM 852 O O . ARG A 1 104 ? 0.040 1.855 -11.715 1.00 97.12 104 ARG A O 1
ATOM 859 N N . PHE A 1 105 ? 1.375 3.382 -12.694 1.00 97.94 105 PHE A N 1
ATOM 860 C CA . PHE A 1 105 ? 1.604 4.170 -11.486 1.00 97.94 105 PHE A CA 1
ATOM 861 C C . PHE A 1 105 ? 0.290 4.659 -10.865 1.00 97.94 105 PHE A C 1
ATOM 863 O O . PHE A 1 105 ? -0.637 5.102 -11.550 1.00 97.94 105 PHE A O 1
ATOM 870 N N . LYS A 1 106 ? 0.215 4.603 -9.535 1.00 96.25 106 LYS A N 1
ATOM 871 C CA . LYS A 1 106 ? -0.929 5.089 -8.763 1.00 96.25 106 LYS A CA 1
ATOM 872 C C . LYS A 1 106 ? -0.834 6.600 -8.559 1.00 96.25 106 LYS A C 1
ATOM 874 O O . LYS A 1 106 ? 0.203 7.129 -8.158 1.00 96.25 106 LYS A O 1
ATOM 879 N N . SER A 1 107 ? -1.955 7.287 -8.754 1.00 97.19 107 SER A N 1
ATOM 880 C CA . SER A 1 107 ? -2.102 8.735 -8.586 1.00 97.19 107 SER A CA 1
ATOM 881 C C . SER A 1 107 ? -2.743 9.073 -7.241 1.00 97.19 107 SER A C 1
ATOM 883 O O . SER A 1 107 ? -3.684 8.408 -6.815 1.00 97.19 107 SER A O 1
ATOM 885 N N . LYS A 1 108 ? -2.300 10.156 -6.587 1.00 91.69 108 LYS A N 1
ATOM 886 C CA . LYS A 1 108 ? -2.927 10.660 -5.349 1.00 91.69 108 LYS A CA 1
ATOM 887 C C . LYS A 1 108 ? -4.384 11.088 -5.553 1.00 91.69 108 LYS A C 1
ATOM 889 O O . LYS A 1 108 ? -5.189 10.895 -4.648 1.00 91.69 108 LYS A O 1
ATOM 894 N N . LYS A 1 109 ? -4.698 11.667 -6.717 1.00 93.38 109 LYS A N 1
ATOM 895 C CA . LYS A 1 109 ? -6.029 12.209 -7.034 1.00 93.38 109 LYS A CA 1
ATOM 896 C C . LYS A 1 109 ? -6.969 11.139 -7.596 1.00 93.38 109 LYS A C 1
ATOM 898 O O . LYS A 1 109 ? -8.134 11.114 -7.233 1.00 93.38 109 LYS A O 1
ATOM 903 N N . LYS A 1 110 ? -6.460 10.260 -8.472 1.00 93.69 110 LY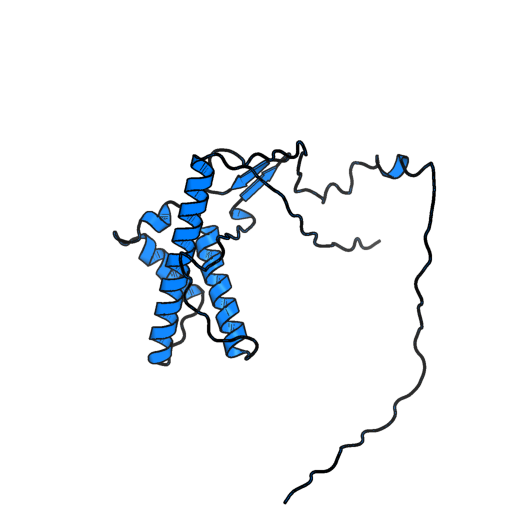S A N 1
ATOM 904 C CA . LYS A 1 110 ? -7.296 9.320 -9.247 1.00 93.69 110 LYS A CA 1
ATOM 905 C C . LYS A 1 110 ? -7.379 7.908 -8.662 1.00 93.69 110 LYS A C 1
ATOM 907 O O . LYS A 1 110 ? -8.328 7.190 -8.951 1.00 93.69 110 LYS A O 1
ATOM 912 N N . SER A 1 111 ? -6.383 7.453 -7.899 1.00 90.44 111 SER A N 1
ATOM 913 C CA . SER A 1 111 ? -6.399 6.078 -7.386 1.00 90.44 111 SER A CA 1
ATOM 914 C C . SER A 1 111 ? -7.304 5.941 -6.165 1.00 90.44 111 SER A C 1
ATOM 916 O O . SER A 1 111 ? -7.258 6.761 -5.249 1.00 90.44 111 SER A O 1
ATOM 918 N N . ARG A 1 112 ? -8.080 4.852 -6.134 1.00 88.44 112 ARG A N 1
ATOM 919 C CA . ARG A 1 112 ? -8.926 4.486 -4.995 1.00 88.44 112 ARG A CA 1
ATOM 920 C C . ARG A 1 112 ? -8.095 4.382 -3.713 1.00 88.44 112 ARG A C 1
ATOM 922 O O . ARG A 1 112 ? -7.032 3.760 -3.703 1.00 88.44 112 ARG A O 1
ATOM 929 N N . ARG A 1 113 ? -8.609 4.969 -2.633 1.00 90.38 113 ARG A N 1
ATOM 930 C CA . ARG A 1 113 ? -8.061 4.845 -1.279 1.00 90.38 113 ARG A CA 1
ATOM 931 C C . ARG A 1 113 ? -8.579 3.546 -0.672 1.00 90.38 113 ARG A C 1
ATOM 933 O O . ARG A 1 113 ? -9.756 3.438 -0.349 1.00 90.38 113 ARG A O 1
ATOM 940 N N . SER A 1 114 ? -7.727 2.531 -0.622 1.00 88.94 114 SER A N 1
ATOM 941 C CA . SER A 1 114 ? -8.088 1.214 -0.101 1.00 88.94 114 SER A CA 1
ATOM 942 C C . SER A 1 114 ? -6.870 0.508 0.464 1.00 88.94 114 SER A C 1
ATOM 944 O O . SER A 1 114 ? -5.800 0.579 -0.140 1.00 88.94 114 SER A O 1
ATOM 946 N N . ALA A 1 115 ? -7.070 -0.218 1.559 1.00 90.88 115 ALA A N 1
ATOM 947 C CA . ALA A 1 115 ? -6.077 -1.070 2.191 1.00 90.88 115 ALA A CA 1
ATOM 948 C C . ALA A 1 115 ? -6.665 -2.463 2.393 1.00 90.88 115 ALA A C 1
ATOM 950 O O . ALA A 1 115 ? -7.852 -2.603 2.679 1.00 90.88 115 ALA A O 1
ATOM 951 N N . GLU A 1 116 ? -5.830 -3.481 2.227 1.00 91.88 116 GLU A N 1
ATOM 952 C CA . GLU A 1 116 ? -6.190 -4.861 2.522 1.00 91.88 116 GLU A CA 1
ATOM 953 C C . GLU A 1 116 ? -5.354 -5.333 3.707 1.00 91.88 116 GLU A C 1
ATOM 955 O O . GLU A 1 116 ? -4.124 -5.243 3.687 1.00 91.88 116 GLU A O 1
ATOM 960 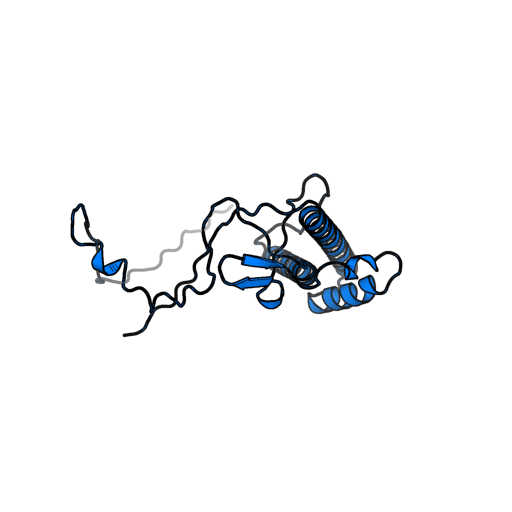N N . TYR A 1 117 ? -6.042 -5.815 4.738 1.00 89.44 117 TYR A N 1
ATOM 961 C CA . TYR A 1 117 ? -5.436 -6.385 5.930 1.00 89.44 117 TYR A CA 1
ATOM 962 C C . TYR A 1 117 ? -5.673 -7.893 5.932 1.00 89.44 117 TYR A C 1
ATOM 964 O O . TYR A 1 117 ? -6.802 -8.358 5.779 1.00 89.44 117 TYR A O 1
ATOM 972 N N . THR A 1 118 ? -4.606 -8.664 6.123 1.00 90.00 118 THR A N 1
ATOM 973 C CA . THR A 1 118 ? -4.695 -10.104 6.392 1.00 90.00 118 THR A CA 1
ATOM 974 C C . THR A 1 118 ? -5.109 -10.346 7.843 1.00 90.00 118 THR A C 1
ATOM 976 O O . THR A 1 118 ? -5.183 -9.414 8.638 1.00 90.00 118 THR A O 1
ATOM 979 N N . THR A 1 119 ? -5.355 -11.601 8.221 1.00 84.25 119 THR A N 1
ATOM 980 C CA . THR A 1 119 ? -5.751 -11.998 9.588 1.00 84.25 119 THR A CA 1
ATOM 981 C C . THR A 1 119 ? -4.841 -11.449 10.689 1.00 84.25 119 THR A C 1
ATOM 983 O O . THR A 1 119 ? -5.330 -11.112 11.757 1.00 84.25 119 THR A O 1
ATOM 986 N N . SER A 1 120 ? -3.544 -11.301 10.423 1.00 86.44 120 SER A N 1
ATOM 987 C CA . SER A 1 120 ? -2.563 -10.701 11.337 1.00 86.44 120 SER A CA 1
ATOM 988 C C . SER A 1 120 ? -2.650 -9.174 11.461 1.00 86.44 120 SER A C 1
ATOM 990 O O . SER A 1 120 ? -2.063 -8.593 12.367 1.00 86.44 120 SER A O 1
ATOM 992 N N . GLY A 1 121 ? -3.341 -8.507 10.537 1.00 86.19 121 GLY A N 1
ATOM 993 C CA . GLY A 1 121 ? -3.427 -7.051 10.452 1.00 86.19 121 GLY A CA 1
ATOM 994 C C . GLY A 1 121 ? -4.655 -6.448 11.126 1.00 86.19 121 GLY A C 1
ATOM 995 O O . GLY A 1 121 ? -4.766 -5.223 11.162 1.00 86.19 121 GLY A O 1
ATOM 996 N N . PHE A 1 122 ? -5.571 -7.272 11.635 1.00 89.94 122 PHE A N 1
ATOM 997 C CA . PHE A 1 122 ? -6.751 -6.796 12.341 1.00 89.94 122 PHE A CA 1
ATOM 998 C C . PHE A 1 122 ? -7.283 -7.815 13.344 1.00 89.94 122 PHE A C 1
ATOM 1000 O O . PHE A 1 122 ? -7.173 -9.026 13.158 1.00 89.94 122 PHE A O 1
ATOM 1007 N N . ARG A 1 123 ? -7.931 -7.301 14.383 1.00 88.19 123 ARG A N 1
ATOM 1008 C CA . ARG A 1 123 ? -8.730 -8.061 15.336 1.00 88.19 123 ARG A CA 1
ATOM 1009 C C . ARG A 1 123 ? -10.194 -7.728 15.099 1.00 88.19 123 ARG A C 1
ATOM 1011 O O . ARG A 1 123 ? -10.536 -6.576 14.863 1.00 88.19 123 ARG A O 1
ATOM 1018 N N . PHE A 1 124 ? -11.044 -8.738 15.168 1.00 84.69 124 PHE A N 1
ATOM 1019 C CA . PHE A 1 124 ? -12.483 -8.549 15.134 1.00 84.69 124 PHE A CA 1
ATOM 1020 C C . PHE A 1 124 ? -13.097 -9.423 16.211 1.00 84.69 124 PHE A C 1
ATOM 1022 O O . PHE A 1 124 ? -12.955 -10.641 16.136 1.00 84.69 124 PHE A O 1
ATOM 1029 N N . ARG A 1 125 ? -13.667 -8.799 17.239 1.00 82.12 125 ARG A N 1
ATOM 1030 C CA . ARG A 1 125 ? -14.290 -9.473 18.384 1.00 82.12 125 ARG A CA 1
ATOM 1031 C C . ARG A 1 125 ? -15.509 -8.673 18.804 1.00 82.12 125 ARG A C 1
ATOM 1033 O O . ARG A 1 125 ? -15.414 -7.449 18.835 1.00 82.12 125 ARG A O 1
ATOM 1040 N N . GLU A 1 126 ? -16.613 -9.347 19.110 1.00 77.06 126 GLU A N 1
ATOM 1041 C CA . GLU A 1 126 ? -17.801 -8.718 19.711 1.00 77.06 126 GLU A CA 1
ATOM 1042 C C . GLU A 1 126 ? -18.306 -7.473 18.954 1.00 77.06 126 GLU A C 1
ATOM 1044 O O . GLU A 1 126 ? -18.618 -6.450 19.557 1.00 77.06 126 GLU A O 1
ATOM 1049 N N . GLY A 1 127 ? -18.335 -7.469 17.619 1.00 74.81 127 GLY A N 1
ATOM 1050 C CA . GLY A 1 127 ? -18.747 -6.257 16.887 1.00 74.81 127 GLY A CA 1
ATOM 1051 C C . GLY A 1 127 ? -17.642 -5.294 16.516 1.00 74.81 127 GLY A C 1
ATOM 1052 O O . GLY A 1 127 ? -17.865 -4.397 15.703 1.00 74.81 127 GLY A O 1
ATOM 1053 N N . ARG A 1 128 ? -16.458 -5.449 17.101 1.00 81.31 128 ARG A N 1
ATOM 1054 C CA . ARG A 1 128 ? -15.453 -4.391 17.149 1.00 81.31 128 ARG A CA 1
ATOM 1055 C C . ARG A 1 128 ? -14.270 -4.747 16.261 1.00 81.31 128 ARG A C 1
ATOM 1057 O O . ARG A 1 128 ? -13.538 -5.702 16.526 1.00 81.31 128 ARG A O 1
ATOM 1064 N N . LEU A 1 129 ? -14.076 -3.958 15.204 1.00 86.75 129 LEU A N 1
ATOM 1065 C CA . LEU A 1 129 ? -12.929 -4.058 14.304 1.00 86.75 129 LEU A CA 1
ATOM 1066 C C . LEU A 1 129 ? -11.788 -3.172 14.802 1.00 86.75 129 LEU A C 1
ATOM 1068 O O . LEU A 1 129 ? -11.892 -1.953 14.744 1.00 86.75 129 LEU A O 1
ATOM 1072 N N . THR A 1 130 ? -10.663 -3.759 15.192 1.00 89.50 130 THR A N 1
ATOM 1073 C CA . THR A 1 130 ? -9.431 -3.018 15.496 1.00 89.50 130 THR A CA 1
ATOM 1074 C C . THR A 1 130 ? -8.381 -3.335 14.445 1.00 89.50 130 THR A C 1
ATOM 1076 O O . THR A 1 130 ? -8.054 -4.501 14.219 1.00 89.50 130 THR A O 1
ATOM 1079 N N . LEU A 1 131 ? -7.831 -2.311 13.796 1.00 90.75 131 LEU A N 1
ATOM 1080 C CA . LEU A 1 131 ? -6.729 -2.480 12.850 1.00 90.75 131 LEU A CA 1
ATOM 1081 C C . LEU A 1 131 ? -5.385 -2.383 13.577 1.00 90.75 131 LEU A C 1
ATOM 1083 O O . LEU A 1 131 ? -5.246 -1.677 14.573 1.00 90.75 131 LEU A O 1
ATOM 1087 N N . ALA A 1 132 ? -4.369 -3.074 13.067 1.00 89.44 132 ALA A N 1
ATOM 1088 C CA . ALA A 1 132 ? -3.006 -2.905 13.561 1.00 89.44 132 ALA A CA 1
ATOM 1089 C C . ALA A 1 132 ? -2.576 -1.428 13.470 1.00 89.44 132 ALA A C 1
ATOM 1091 O O . ALA A 1 132 ? -2.862 -0.777 12.465 1.00 89.44 132 ALA A O 1
ATOM 1092 N N . LYS A 1 133 ? -1.846 -0.946 14.488 1.00 88.06 133 LYS A N 1
ATOM 1093 C CA . LYS A 1 133 ? -1.452 0.468 14.684 1.00 88.06 133 LYS A CA 1
ATOM 1094 C C . LYS A 1 133 ? -2.600 1.429 15.041 1.00 88.06 133 LYS A C 1
ATOM 1096 O O . LYS A 1 133 ? -2.378 2.631 15.081 1.00 88.06 133 LYS A O 1
ATOM 1101 N N . MET A 1 134 ? -3.785 0.917 15.374 1.00 87.94 134 MET A N 1
ATOM 1102 C CA . MET A 1 134 ? -4.848 1.689 16.027 1.00 87.94 134 MET A CA 1
ATOM 1103 C C . MET A 1 134 ? -5.021 1.210 17.470 1.00 87.94 134 MET A C 1
ATOM 1105 O O . MET A 1 134 ? -4.996 0.004 17.716 1.00 87.94 134 MET A O 1
ATOM 1109 N N . ALA A 1 135 ? -5.174 2.149 18.408 1.00 86.19 135 ALA A N 1
ATOM 1110 C CA . ALA A 1 135 ? -5.437 1.835 19.813 1.00 86.19 135 ALA A CA 1
ATOM 1111 C C . ALA A 1 135 ? -6.878 1.339 19.989 1.00 86.19 135 ALA A C 1
ATOM 1113 O O . ALA A 1 135 ? -7.111 0.242 20.496 1.00 86.19 135 ALA A O 1
ATOM 1114 N N . ASP A 1 136 ? -7.827 2.117 19.470 1.00 89.12 136 ASP A N 1
ATOM 1115 C CA . ASP A 1 136 ? -9.246 1.863 19.662 1.00 89.12 136 ASP A CA 1
ATOM 1116 C C . ASP A 1 136 ? -9.897 1.183 18.453 1.00 89.12 136 ASP A C 1
ATOM 1118 O O . ASP A 1 136 ? -9.495 1.414 17.304 1.00 89.12 136 ASP A O 1
ATOM 1122 N N . PRO A 1 137 ? -10.931 0.356 18.683 1.00 87.44 137 PRO A N 1
ATOM 1123 C CA . PRO A 1 137 ? -11.749 -0.193 17.615 1.00 87.44 137 PRO A CA 1
ATOM 1124 C C . PRO A 1 137 ? -12.458 0.891 16.799 1.00 87.44 137 PRO A C 1
ATOM 1126 O O . PRO A 1 137 ? -12.834 1.947 17.305 1.00 87.44 137 PRO A O 1
ATOM 1129 N N . LEU A 1 138 ? -12.696 0.586 15.529 1.00 83.81 138 LEU A N 1
ATOM 1130 C CA . LEU A 1 138 ? -13.593 1.340 14.671 1.00 83.81 138 LEU A CA 1
ATOM 1131 C C . LEU A 1 138 ? -15.034 1.129 15.143 1.00 83.81 138 LEU A C 1
ATOM 1133 O O . LEU A 1 138 ? -15.482 -0.009 15.317 1.00 83.81 138 LEU A O 1
ATOM 1137 N N . THR A 1 139 ? -15.763 2.223 15.333 1.00 76.06 139 THR A N 1
ATOM 1138 C CA . THR A 1 139 ? -17.173 2.205 15.728 1.00 76.06 139 THR A CA 1
ATOM 1139 C C . THR A 1 139 ? -18.074 2.073 14.498 1.00 76.06 139 THR A C 1
ATOM 1141 O O . THR A 1 139 ? -17.784 2.614 13.429 1.00 76.06 139 THR A O 1
ATOM 1144 N N . CYS A 1 140 ? -19.164 1.312 14.625 1.00 68.31 140 CYS A N 1
ATOM 1145 C CA . CYS A 1 140 ? -20.244 1.269 13.636 1.00 68.31 140 CYS A CA 1
ATOM 1146 C C . CYS A 1 140 ? -21.440 2.047 14.182 1.00 68.31 140 CYS A C 1
ATOM 1148 O O . CYS A 1 140 ? -21.884 1.777 15.294 1.00 68.31 140 CYS A O 1
ATOM 1150 N N . GLU A 1 141 ? -22.007 2.956 13.391 1.00 61.06 141 GLU A N 1
ATOM 1151 C CA . GLU A 1 141 ? -23.266 3.647 13.729 1.00 61.06 141 GLU A CA 1
ATOM 1152 C C . GLU A 1 141 ? -24.504 2.758 13.554 1.00 61.06 141 GLU A C 1
ATOM 1154 O O . GLU A 1 141 ? -25.608 3.129 13.927 1.00 61.06 141 GLU A O 1
ATOM 1159 N N . CYS A 1 142 ? -24.341 1.565 12.986 1.00 60.00 142 CYS A N 1
ATOM 1160 C CA . CYS A 1 142 ? -25.437 0.661 12.656 1.00 60.00 142 CYS A CA 1
ATOM 1161 C C . CYS A 1 142 ? -26.121 0.008 13.870 1.00 60.00 142 CYS A C 1
ATOM 1163 O O . CYS A 1 142 ? -27.064 -0.754 13.677 1.00 60.00 142 CYS A O 1
ATOM 1165 N N . GLY A 1 143 ? -25.611 0.213 15.091 1.00 52.84 143 GLY A N 1
ATOM 1166 C CA . GLY A 1 143 ? -26.129 -0.414 16.315 1.00 52.84 143 GLY A CA 1
ATOM 1167 C C . GLY A 1 143 ? -25.992 -1.944 16.370 1.00 52.84 143 GLY A C 1
ATOM 1168 O O . GLY A 1 143 ? -26.406 -2.560 17.346 1.00 52.84 143 GLY A O 1
ATOM 1169 N N . ALA A 1 144 ? -25.410 -2.571 15.343 1.00 51.34 144 ALA A N 1
ATOM 1170 C CA . ALA A 1 144 ? -25.300 -4.016 15.223 1.00 51.34 144 ALA A CA 1
ATOM 1171 C C . ALA A 1 144 ? -23.955 -4.528 15.759 1.00 51.34 144 ALA A C 1
ATOM 1173 O O . ALA A 1 144 ? -22.886 -4.039 15.390 1.00 51.34 144 ALA A O 1
ATOM 1174 N N . VAL A 1 145 ? -24.010 -5.580 16.579 1.00 52.25 145 VAL A N 1
ATOM 1175 C CA . VAL A 1 145 ? -22.833 -6.362 16.970 1.00 52.25 145 VAL A CA 1
ATOM 1176 C C . VAL A 1 145 ? -22.430 -7.234 15.782 1.00 52.25 145 VAL A C 1
ATOM 1178 O O . VAL A 1 145 ? -23.065 -8.233 15.458 1.00 52.25 145 VAL A O 1
ATOM 1181 N N . HIS A 1 146 ? -21.382 -6.830 15.081 1.00 57.75 146 HIS A N 1
ATOM 1182 C CA . HIS A 1 146 ? -20.768 -7.621 14.022 1.00 57.75 146 HIS A CA 1
ATOM 1183 C C . HIS A 1 146 ? -19.778 -8.655 14.588 1.00 57.75 146 HIS A C 1
ATOM 1185 O O . HIS A 1 146 ? -18.642 -8.325 14.905 1.00 57.75 146 HIS A O 1
ATOM 1191 N N . ASP A 1 147 ?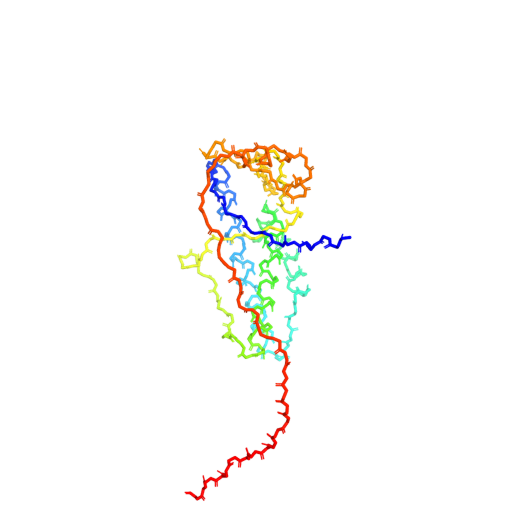 -20.158 -9.921 14.716 1.00 52.94 147 ASP A N 1
ATOM 1192 C CA . ASP A 1 147 ? -19.207 -10.981 15.081 1.00 52.94 147 ASP A CA 1
ATOM 1193 C C . ASP A 1 147 ? -18.597 -11.639 13.823 1.00 52.94 147 ASP A C 1
ATOM 1195 O O . ASP A 1 147 ? -19.286 -11.859 12.823 1.00 52.94 147 ASP A O 1
ATOM 1199 N N . ARG A 1 148 ? -17.280 -11.890 13.822 1.00 50.84 148 ARG A N 1
ATOM 1200 C CA . ARG A 1 148 ? -16.551 -12.542 12.710 1.00 50.84 148 ARG A CA 1
ATOM 1201 C C . ARG A 1 148 ? -16.587 -14.054 12.848 1.00 50.84 148 ARG A C 1
ATOM 1203 O O . ARG A 1 148 ? -16.332 -14.740 11.856 1.00 50.84 148 ARG A O 1
ATOM 1210 N N . ASP A 1 149 ? -16.971 -14.573 14.006 1.00 43.94 149 ASP A N 1
ATOM 1211 C CA . ASP A 1 149 ? -17.015 -16.004 14.244 1.00 43.94 149 ASP A CA 1
ATOM 1212 C C . ASP A 1 149 ? -18.381 -16.586 13.865 1.00 43.94 149 ASP A C 1
ATOM 1214 O O . ASP A 1 149 ? -19.097 -17.145 14.680 1.00 43.94 149 ASP A O 1
ATOM 1218 N N . VAL A 1 150 ? -18.717 -16.582 12.568 1.00 45.41 150 VAL A N 1
ATOM 1219 C CA . VAL A 1 150 ? -19.746 -17.486 11.999 1.00 45.41 150 VAL A CA 1
ATOM 1220 C C . VAL A 1 150 ? -19.099 -18.818 11.586 1.00 45.41 150 VAL A C 1
ATOM 1222 O O . VAL A 1 150 ? -19.321 -19.352 10.504 1.00 45.41 150 VAL A O 1
ATOM 1225 N N . ASN A 1 151 ? -18.269 -19.359 12.479 1.00 41.59 151 ASN A N 1
ATOM 1226 C CA . ASN A 1 151 ? -18.393 -20.768 12.851 1.00 41.59 151 ASN A CA 1
ATOM 1227 C C . ASN A 1 151 ? -19.308 -20.938 14.089 1.00 41.59 151 ASN A C 1
ATOM 1229 O O . ASN A 1 151 ? -19.598 -22.066 14.470 1.00 41.59 151 ASN A O 1
ATOM 1233 N N . ALA A 1 152 ? -19.887 -19.861 14.642 1.00 38.06 152 ALA A N 1
ATOM 1234 C CA . ALA A 1 152 ? -21.020 -19.900 15.573 1.00 38.06 152 ALA A CA 1
ATOM 1235 C C . ALA A 1 152 ? -22.376 -20.103 14.862 1.00 38.06 152 ALA A C 1
ATOM 1237 O O . ALA A 1 152 ? -23.425 -19.708 15.359 1.00 38.06 152 ALA A O 1
ATOM 1238 N N . ALA A 1 153 ? -22.375 -20.778 13.711 1.00 34.56 153 ALA A N 1
ATOM 1239 C CA . ALA A 1 153 ? -23.581 -21.403 13.176 1.00 34.56 153 ALA A CA 1
ATOM 1240 C C . ALA A 1 153 ? -24.090 -22.556 14.070 1.00 34.56 153 ALA A C 1
ATOM 1242 O O . ALA A 1 153 ? -25.161 -23.084 13.803 1.00 34.56 153 ALA A O 1
ATOM 1243 N N . ASN A 1 154 ? -23.372 -22.937 15.135 1.00 44.25 154 ASN A N 1
ATOM 1244 C CA . ASN A 1 154 ? -23.760 -24.077 15.965 1.00 44.25 154 ASN A CA 1
ATOM 1245 C C . ASN A 1 154 ? -24.538 -23.739 17.247 1.00 44.25 154 ASN A C 1
ATOM 1247 O O . ASN A 1 154 ? -25.118 -24.662 17.802 1.00 44.25 154 ASN A O 1
ATOM 1251 N N . ASN A 1 155 ? -24.615 -22.484 17.715 1.00 48.53 155 ASN A N 1
ATOM 1252 C CA . ASN A 1 155 ? -25.125 -22.230 19.079 1.00 48.53 155 ASN A CA 1
ATOM 1253 C C . ASN A 1 155 ? -26.414 -21.403 19.233 1.00 48.53 155 ASN A C 1
ATOM 1255 O O . ASN A 1 155 ? -26.855 -21.235 20.358 1.00 48.53 155 ASN A O 1
ATOM 1259 N N . LEU A 1 156 ? -27.092 -20.965 18.169 1.00 36.59 156 LEU A N 1
ATOM 1260 C CA . LEU A 1 156 ? -28.458 -20.407 18.261 1.00 36.59 156 LEU A CA 1
ATOM 1261 C C . LEU A 1 156 ? -29.200 -20.725 16.945 1.00 36.59 156 LEU A C 1
ATOM 1263 O O . LEU A 1 156 ? -29.398 -19.857 16.105 1.00 36.59 156 LEU A O 1
ATOM 1267 N N . LEU A 1 157 ? -29.635 -21.945 16.629 1.00 38.81 157 LEU A N 1
ATOM 1268 C CA . LEU A 1 157 ? -30.677 -22.733 17.312 1.00 38.81 157 LEU A CA 1
ATOM 1269 C C . LEU A 1 157 ? -31.959 -21.955 17.720 1.00 38.81 157 LEU A C 1
ATOM 1271 O O . LEU A 1 157 ? -32.986 -22.581 17.940 1.00 38.81 157 LEU A O 1
ATOM 1275 N N . ALA A 1 158 ? -31.970 -20.613 17.718 1.00 32.03 158 ALA A N 1
ATOM 1276 C CA . ALA A 1 158 ? -33.146 -19.797 18.047 1.00 32.03 158 ALA A CA 1
ATOM 1277 C C . ALA A 1 158 ? -33.952 -19.350 16.815 1.00 32.03 158 ALA A C 1
ATOM 1279 O O . ALA A 1 158 ? -35.172 -19.263 16.882 1.00 32.03 158 ALA A O 1
ATOM 1280 N N . ALA A 1 159 ? -33.317 -19.142 15.654 1.00 38.41 159 ALA A N 1
ATOM 1281 C CA . ALA A 1 159 ? -34.062 -18.837 14.424 1.00 38.41 159 ALA A CA 1
ATOM 1282 C C . ALA A 1 159 ? -34.793 -20.069 13.849 1.00 38.41 159 ALA A C 1
ATOM 1284 O O . ALA A 1 159 ? -35.773 -19.925 13.124 1.00 38.41 159 ALA A O 1
ATOM 1285 N N . GLY A 1 160 ? -34.360 -21.282 14.215 1.00 31.58 160 GLY A N 1
ATOM 1286 C CA . GLY A 1 160 ? -35.047 -22.533 13.875 1.00 31.58 160 GLY A CA 1
ATOM 1287 C C . GLY A 1 160 ? -36.396 -22.722 14.582 1.00 31.58 160 GLY A C 1
ATOM 1288 O O . GLY A 1 160 ? -37.197 -23.524 14.121 1.00 31.58 160 GLY A O 1
ATOM 1289 N N . LEU A 1 161 ? -36.678 -21.958 15.645 1.00 37.03 161 LEU A N 1
ATOM 1290 C CA . LEU A 1 161 ? -37.972 -21.954 16.343 1.00 37.03 161 LEU A CA 1
ATOM 1291 C C . LEU A 1 161 ? -38.906 -20.815 15.890 1.00 37.03 161 LEU A C 1
ATOM 1293 O O . LEU A 1 161 ? -40.073 -20.809 16.263 1.00 37.03 161 LEU A O 1
ATOM 1297 N N . ALA A 1 162 ? -38.431 -19.883 15.053 1.00 29.94 162 ALA A N 1
ATOM 1298 C CA . ALA A 1 162 ? -39.228 -18.768 14.522 1.00 29.94 162 ALA A CA 1
ATOM 1299 C C . ALA A 1 162 ? -39.740 -19.001 13.086 1.00 29.94 162 ALA A C 1
ATOM 1301 O O . ALA A 1 162 ? -40.399 -18.136 12.517 1.00 29.94 162 ALA A O 1
ATOM 1302 N N . VAL A 1 163 ? -39.484 -20.179 12.503 1.00 33.22 163 VAL A N 1
ATOM 1303 C CA . VAL A 1 163 ? -40.198 -20.676 11.312 1.00 33.22 163 VAL A CA 1
ATOM 1304 C C . VAL A 1 163 ? -41.281 -21.658 11.767 1.00 33.22 163 VAL A C 1
ATOM 1306 O O . VAL A 1 163 ? -41.313 -22.834 11.424 1.00 33.22 163 VAL A O 1
ATOM 1309 N N . SER A 1 164 ? -42.182 -21.151 12.596 1.00 43.00 164 SER A N 1
ATOM 1310 C CA . SER A 1 164 ? -43.570 -21.591 12.660 1.00 43.00 164 SER A CA 1
ATOM 1311 C C . SER A 1 164 ? -44.400 -20.322 12.668 1.00 43.00 164 SER A C 1
ATOM 1313 O O . SER A 1 164 ? -44.581 -19.712 13.712 1.00 43.00 164 SER A O 1
ATOM 1315 N N . VAL A 1 165 ? -44.781 -19.902 11.459 1.00 33.06 165 VAL A N 1
ATOM 1316 C CA . VAL A 1 165 ? -45.999 -19.175 11.056 1.00 33.06 165 VAL A CA 1
ATOM 1317 C C . VAL A 1 165 ? -45.682 -18.399 9.769 1.00 33.06 165 VAL A C 1
ATOM 1319 O O . VAL A 1 165 ? -44.971 -17.404 9.789 1.00 33.06 165 VAL A O 1
ATOM 1322 N N . TRP A 1 166 ? -46.258 -18.915 8.672 1.00 28.34 166 TRP A N 1
ATOM 1323 C CA . TRP A 1 166 ? -46.462 -18.312 7.340 1.00 28.34 166 TRP A CA 1
ATOM 1324 C C . TRP A 1 166 ? -45.195 -17.934 6.546 1.00 28.34 166 TRP A C 1
ATOM 1326 O O . TRP A 1 166 ? -44.422 -17.084 6.948 1.00 28.34 166 TRP A O 1
ATOM 1336 N N . GLY A 1 167 ? -44.884 -18.482 5.370 1.00 32.69 167 GLY A N 1
ATOM 1337 C CA . GLY A 1 167 ? -45.725 -19.004 4.293 1.00 32.69 167 GLY A CA 1
ATOM 1338 C C . GLY A 1 167 ? -45.264 -18.351 2.974 1.00 32.69 167 GLY A C 1
ATOM 1339 O O . GLY A 1 167 ? -45.051 -17.147 2.947 1.00 32.69 167 GLY A O 1
ATOM 1340 N N . ALA A 1 168 ? -45.140 -19.150 1.904 1.00 30.41 168 ALA A N 1
ATOM 1341 C CA . ALA A 1 168 ? -44.750 -18.804 0.519 1.00 30.41 168 ALA A CA 1
ATOM 1342 C C . ALA A 1 168 ? -43.237 -18.638 0.234 1.00 30.41 168 ALA A C 1
ATOM 1344 O O . ALA A 1 168 ? -42.565 -17.786 0.789 1.00 30.41 168 ALA A O 1
ATOM 1345 N N . GLY A 1 169 ? -42.608 -19.372 -0.682 1.00 30.12 169 GLY A N 1
ATOM 1346 C CA . GLY A 1 169 ? -43.033 -20.506 -1.491 1.00 30.12 169 GLY A CA 1
ATOM 1347 C C . GLY A 1 169 ? -41.802 -21.052 -2.216 1.00 30.12 169 GLY A C 1
ATOM 1348 O O . GLY A 1 169 ? -41.141 -20.341 -2.969 1.00 30.12 169 GLY A O 1
ATOM 1349 N N . VAL A 1 170 ? -41.473 -22.313 -1.955 1.00 34.25 170 VAL A N 1
ATOM 1350 C CA . VAL A 1 170 ? -40.460 -23.068 -2.695 1.00 34.25 170 VAL A CA 1
ATOM 1351 C C . VAL A 1 170 ? -41.082 -23.535 -4.011 1.00 34.25 170 VAL A C 1
ATOM 1353 O O . VAL A 1 170 ? -42.153 -24.141 -4.001 1.00 34.25 170 VAL A O 1
ATOM 1356 N N . ARG A 1 171 ? -40.387 -23.350 -5.137 1.00 30.02 171 ARG A N 1
ATOM 1357 C CA . ARG A 1 171 ? -40.500 -24.278 -6.273 1.00 30.02 171 ARG A CA 1
ATOM 1358 C C . ARG A 1 171 ? -39.116 -24.663 -6.806 1.00 30.02 171 ARG A C 1
ATOM 1360 O O . ARG A 1 171 ? -38.213 -23.829 -6.769 1.00 30.02 171 ARG A O 1
ATOM 1367 N N . PRO A 1 172 ? -38.936 -25.921 -7.249 1.00 34.47 172 PRO A N 1
ATOM 1368 C CA . PRO A 1 172 ? -37.649 -26.598 -7.250 1.00 34.47 172 PRO A CA 1
ATOM 1369 C C . PRO A 1 172 ? -36.992 -26.675 -8.637 1.00 34.47 172 PRO A C 1
ATOM 1371 O O . PRO A 1 172 ? -37.583 -26.389 -9.675 1.00 34.47 172 PRO A O 1
ATOM 1374 N N . GLN A 1 173 ? -35.733 -27.096 -8.580 1.00 29.61 173 GLN A N 1
ATOM 1375 C CA . GLN A 1 173 ? -34.760 -27.378 -9.631 1.00 29.61 173 GLN A CA 1
ATOM 1376 C C . GLN A 1 173 ? -35.290 -28.287 -10.761 1.00 29.61 173 GLN A C 1
ATOM 1378 O O . GLN A 1 173 ? -35.988 -29.265 -10.505 1.00 29.61 173 GLN A O 1
ATOM 1383 N N . ARG A 1 174 ? -34.878 -28.023 -12.012 1.00 28.45 174 ARG A N 1
ATOM 1384 C CA . ARG A 1 174 ? -34.871 -29.034 -13.084 1.00 28.45 174 ARG A CA 1
ATOM 1385 C C . ARG A 1 174 ? -33.491 -29.688 -13.126 1.00 28.45 174 ARG A C 1
ATOM 1387 O O . ARG A 1 174 ? -32.521 -29.066 -13.552 1.00 28.45 174 ARG A O 1
ATOM 1394 N N . GLU A 1 175 ? -33.411 -30.931 -12.672 1.00 31.41 175 GLU A N 1
ATOM 1395 C CA . GLU A 1 175 ? -32.362 -31.864 -13.080 1.00 31.41 175 GLU A CA 1
ATOM 1396 C C . GLU A 1 175 ? -32.695 -32.427 -14.465 1.00 31.41 175 GLU A C 1
ATOM 1398 O O . GLU A 1 175 ? -33.853 -32.698 -14.778 1.00 31.41 175 GLU A O 1
ATOM 1403 N N . SER A 1 176 ? -31.669 -32.653 -15.283 1.00 31.58 176 SER A N 1
ATOM 1404 C CA . SER A 1 176 ? -31.710 -33.737 -16.263 1.00 31.58 176 SER A CA 1
ATOM 1405 C C . SER A 1 176 ? -30.351 -34.426 -16.271 1.00 31.58 176 SER A C 1
ATOM 1407 O O . SER A 1 176 ? -29.296 -33.802 -16.402 1.00 31.58 176 SER A O 1
ATOM 1409 N N . SER A 1 177 ? -30.412 -35.720 -16.000 1.00 32.91 177 SER A N 1
ATOM 1410 C CA . SER A 1 177 ? -29.329 -36.684 -15.973 1.00 32.91 177 SER A CA 1
ATOM 1411 C C . SER A 1 177 ? -28.988 -37.172 -17.387 1.00 32.91 177 SER A C 1
ATOM 1413 O O . SER A 1 177 ? -29.765 -37.065 -18.329 1.00 32.91 177 SER A O 1
ATOM 1415 N N . ARG A 1 178 ? -27.767 -37.699 -17.495 1.00 33.66 178 ARG A N 1
ATOM 1416 C CA . ARG A 1 178 ? -27.111 -38.330 -18.650 1.00 33.66 178 ARG A CA 1
ATOM 1417 C C . ARG A 1 178 ? -28.015 -39.239 -19.496 1.00 33.66 178 ARG A C 1
ATOM 1419 O O . ARG A 1 178 ? -28.631 -40.148 -18.950 1.00 33.66 178 ARG A O 1
ATOM 1426 N N . THR A 1 179 ? -27.879 -39.154 -20.822 1.00 31.22 179 THR A N 1
ATOM 1427 C CA . THR A 1 179 ? -27.713 -40.310 -21.734 1.00 31.22 179 THR A CA 1
ATOM 1428 C C . THR A 1 179 ? -27.372 -39.829 -23.153 1.00 31.22 179 THR A C 1
ATOM 1430 O O . THR A 1 179 ? -27.944 -38.854 -23.618 1.00 31.22 179 THR A O 1
ATOM 1433 N N . GLY A 1 180 ? -26.461 -40.527 -23.846 1.00 29.52 180 GLY A N 1
ATOM 1434 C CA . GLY A 1 180 ? -26.458 -40.567 -25.317 1.00 29.52 180 GLY A CA 1
ATOM 1435 C C . GLY A 1 180 ? -25.328 -39.862 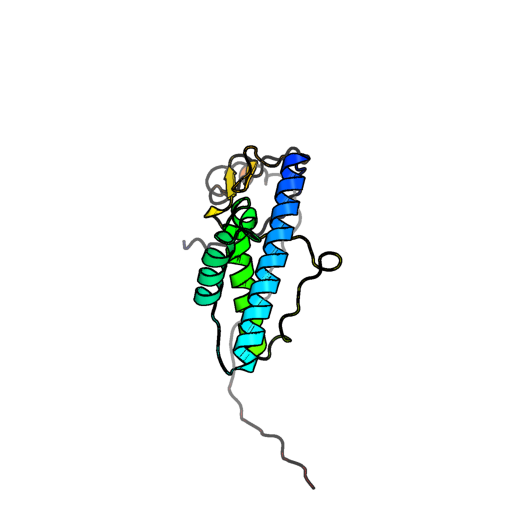-26.081 1.00 29.52 180 GLY A C 1
ATOM 1436 O O . GLY A 1 180 ? -25.462 -38.715 -26.471 1.00 29.52 180 GLY A O 1
ATOM 1437 N N . GLN A 1 181 ? -24.296 -40.652 -26.400 1.00 31.09 181 GLN A N 1
ATOM 1438 C CA . GLN A 1 181 ? -23.599 -40.742 -27.697 1.00 31.09 181 GLN A CA 1
ATOM 1439 C C . GLN A 1 181 ? -22.615 -39.652 -28.185 1.00 31.09 181 GLN A C 1
ATOM 1441 O O . GLN A 1 181 ? -22.894 -38.470 -28.329 1.00 31.09 181 GLN A O 1
ATOM 1446 N N . SER A 1 182 ? -21.429 -40.171 -28.516 1.00 33.25 182 SER A N 1
ATOM 1447 C CA . SER A 1 182 ? -20.331 -39.584 -29.284 1.00 33.25 182 SER A CA 1
ATOM 1448 C C . SER A 1 182 ? -20.693 -39.452 -30.769 1.00 33.25 182 SER A C 1
ATOM 1450 O O . SER A 1 182 ? -21.215 -40.407 -31.341 1.00 33.25 182 SER A O 1
ATOM 1452 N N . ALA A 1 183 ? -20.330 -38.333 -31.408 1.00 32.16 183 ALA A N 1
ATOM 1453 C CA . ALA A 1 183 ? -20.204 -38.236 -32.863 1.00 32.16 183 ALA A CA 1
ATOM 1454 C C . ALA A 1 183 ? -19.213 -37.128 -33.290 1.00 32.16 183 ALA A C 1
ATOM 1456 O O . ALA A 1 183 ? -19.420 -35.945 -33.053 1.00 32.16 183 ALA A O 1
ATOM 1457 N N . MET A 1 184 ? -18.123 -37.590 -33.909 1.00 32.75 184 MET A N 1
ATOM 1458 C CA . MET A 1 184 ? -17.291 -37.014 -34.977 1.00 32.75 184 MET A CA 1
ATOM 1459 C C . MET A 1 184 ? -16.901 -35.518 -35.035 1.00 32.75 184 MET A C 1
ATOM 1461 O O . MET A 1 184 ? -17.698 -34.607 -35.218 1.00 32.75 184 MET A O 1
ATOM 1465 N N . LYS A 1 185 ? -15.570 -35.339 -35.100 1.00 32.75 185 LYS A N 1
ATOM 1466 C CA . LYS A 1 185 ? -14.828 -34.229 -35.721 1.00 32.75 185 LYS A CA 1
ATOM 1467 C C . LYS A 1 185 ? -15.402 -33.829 -37.085 1.00 32.75 185 LYS A C 1
ATOM 1469 O O . LYS A 1 185 ? -15.465 -34.680 -37.966 1.00 32.75 185 LYS A O 1
ATOM 1474 N N . GLN A 1 186 ? -15.552 -32.524 -37.319 1.00 33.38 186 GLN A N 1
ATOM 1475 C CA . GLN A 1 186 ? -15.281 -31.916 -38.627 1.00 33.38 186 GLN A CA 1
ATOM 1476 C C . GLN A 1 186 ? -14.544 -30.578 -38.459 1.00 33.38 186 GLN A C 1
ATOM 1478 O O . GLN A 1 186 ? -14.840 -29.777 -37.576 1.00 33.38 186 GLN A O 1
ATOM 1483 N N . LYS A 1 187 ? -13.511 -30.404 -39.284 1.00 36.28 187 LYS A N 1
ATOM 1484 C CA . LYS A 1 187 ? -12.547 -29.299 -39.322 1.00 36.28 187 LYS A CA 1
ATOM 1485 C C . LYS A 1 187 ? -12.958 -28.378 -40.482 1.00 36.28 187 LYS A C 1
ATOM 1487 O O . LYS A 1 187 ? -13.121 -28.906 -41.579 1.00 36.28 187 LYS A O 1
ATOM 1492 N N . PRO A 1 188 ? -13.117 -27.056 -40.305 1.00 41.03 188 PRO A N 1
ATOM 1493 C CA . PRO A 1 188 ? -13.414 -26.177 -41.432 1.00 41.03 188 PRO A CA 1
ATOM 1494 C C . PRO A 1 188 ? -12.144 -25.902 -42.271 1.00 41.03 188 PRO A C 1
ATOM 1496 O O . PRO A 1 188 ? -11.047 -25.809 -41.706 1.00 41.03 188 PRO A O 1
ATOM 1499 N N . PRO A 1 189 ? -12.261 -25.810 -43.609 1.00 41.38 189 PRO A N 1
ATOM 1500 C CA . PRO A 1 189 ? -11.127 -25.684 -44.522 1.00 41.38 189 PRO A CA 1
ATOM 1501 C C . PRO A 1 189 ? -10.554 -24.260 -44.571 1.00 41.38 189 PRO A C 1
ATOM 1503 O O . PRO A 1 189 ? -11.270 -23.271 -44.413 1.00 41.38 189 PRO A O 1
ATOM 1506 N N . ARG A 1 190 ? -9.242 -24.182 -44.835 1.00 34.91 190 ARG A N 1
ATOM 1507 C CA . ARG A 1 190 ? -8.512 -22.956 -45.193 1.00 34.91 190 ARG A CA 1
ATOM 1508 C C . ARG A 1 190 ? -9.057 -22.384 -46.506 1.00 34.91 190 ARG A C 1
ATOM 1510 O O . ARG A 1 190 ? -9.295 -23.143 -47.442 1.00 34.91 190 ARG A O 1
ATOM 1517 N N . ARG A 1 191 ? -9.167 -21.058 -46.585 1.00 38.72 191 ARG A N 1
ATOM 1518 C CA . ARG A 1 191 ? -9.260 -20.308 -47.841 1.00 38.72 191 ARG A CA 1
ATOM 1519 C C . ARG A 1 191 ? -8.137 -19.270 -47.867 1.00 38.72 191 ARG A C 1
ATOM 1521 O O . ARG A 1 191 ? -8.104 -18.399 -47.009 1.00 38.72 191 ARG A O 1
ATOM 1528 N N . GLU A 1 192 ? -7.251 -19.446 -48.831 1.00 36.97 192 GLU A N 1
ATOM 1529 C CA . GLU A 1 192 ? -6.336 -18.488 -49.469 1.00 36.97 192 GLU A CA 1
ATOM 1530 C C . GLU A 1 192 ? -6.377 -18.870 -50.965 1.00 36.97 192 GLU A C 1
ATOM 1532 O O . GLU A 1 192 ? -6.731 -20.026 -51.260 1.00 36.97 192 GLU A O 1
ATOM 1537 N N . PRO A 1 193 ? -6.113 -17.964 -51.919 1.00 52.22 193 PRO A N 1
ATOM 1538 C CA . PRO A 1 193 ? -5.163 -16.844 -51.867 1.00 52.22 193 PRO A CA 1
ATOM 1539 C C . PRO A 1 193 ? -5.777 -15.478 -51.553 1.00 52.22 193 PRO A C 1
ATOM 1541 O O . PRO A 1 193 ? -6.972 -15.275 -51.867 1.00 52.22 193 PRO A O 1
#

Foldseek 3Di:
DDDDDDDDDDDADFDDDPVRVVLLVLLLVLLLVLLQVLLVVQVVCVVVVHGDALVNSVVVLVVQCPDPVRVSNVLHDVQQNSVSSVVQRVQVVCCVVVNDPHDDRDDPPPDDSDTDGDPVQWDQAQQFIDGPNDPGTTHGPPPDGDHPPVVVPPPPPPVVVVPPDDDDDDDDDDDDDDDDDDDDDDDDDDDDD

Sequence (193 aa):
MTTKQVKRAFKYRFCPTDAQAAELSRTFGCMRKVYNLALDARTRAWARQERINYNQTSAMLTAWKRTQELAYLGEVSSVPLQQTLRHLQVAFTNFFGRQAQYPRFKSKKKSRRSAEYTTSGFRFREGRLTLAKMADPLTCECGAVHDRDVNAANNLLAAGLAVSVWGAGVRPQRESSRTGQSAMKQKPPRREP